Protein AF-A0A958QKK0-F1 (afdb_monomer_lite)

Sequence (197 aa):
MILILVFLNLVFAQNLSDLPGLIPLTSIRQAASDLSYNGKLLSPDEARSHVESGKIKDLSMLDPDPTSILWKTKVEWSESDKTLSSPEKNIPLDLNRPFEFLENSTEAVGRFGFAISQKDSHGTLRVYRVRLDTRNHNVLLRRNLLRKIGYNVPATVYAPKLEITFKGDYTRDSFIKDITHYTFLEPERWLTQKLPA

Secondary structure (DSSP, 8-state):
---------------GGGSTTS--TTSSPPPPTTEEETTEEPPHHHHHHHHHTTSSS-GGGPEEPTT-SSB-SS----HHHHSTTSSGGGS---TTSPEEEEEEE---TT-EEEEEEEE-TT--EEEEEEEE-TTHHHHHHHHHHHHHTTB-PPP----S---EE-SSHHHHHHHHHHHHHHH---GGG----PPP-

Foldseek 3Di:
DDDDDPPPPPPPPDPLQPPPPADRPPDPDFQDQFWDDPQHGDGSVRLSVCCVVVVDVGSVPTDGHCPDPFFHPDLPQDPQLVDLPHLQVPPQDDQVDAWEFDAWDDDDFQKTKGKTWDQDPVRDIDIDIDMDHPPVVVVSVVQSVCVVRTGPDDRDHDDPDHHYDYPDPVVVVVVLVVCCRRNVDDSVVDDDDDDDD

Radius of gyration: 26.04 Å; chains: 1; bounding box: 46×43×102 Å

Structure (mmCIF, N/CA/C/O backbone):
data_AF-A0A958QKK0-F1
#
_entry.id   AF-A0A958QKK0-F1
#
loop_
_atom_site.group_PDB
_atom_site.id
_atom_site.type_symbol
_atom_site.label_atom_id
_atom_site.label_alt_id
_atom_site.label_comp_id
_atom_site.label_asym_id
_atom_site.label_entity_id
_atom_site.label_seq_id
_atom_site.pdbx_PDB_ins_code
_atom_site.Cartn_x
_atom_site.Cartn_y
_atom_site.Cartn_z
_atom_site.occupancy
_atom_site.B_iso_or_equiv
_atom_site.auth_seq_id
_atom_site.auth_comp_id
_atom_site.auth_asym_id
_atom_site.auth_atom_id
_atom_site.pdbx_PDB_model_num
ATOM 1 N N . MET A 1 1 ? 9.526 -28.687 -72.843 1.00 38.06 1 MET A N 1
ATOM 2 C CA . MET A 1 1 ? 8.624 -27.614 -72.375 1.00 38.06 1 MET A CA 1
ATOM 3 C C . MET A 1 1 ? 8.555 -27.731 -70.857 1.00 38.06 1 MET A C 1
ATOM 5 O O . MET A 1 1 ? 7.833 -28.581 -70.361 1.00 38.06 1 MET A O 1
ATOM 9 N N . ILE A 1 2 ? 9.442 -27.032 -70.139 1.00 44.00 2 ILE A N 1
ATOM 10 C CA . ILE A 1 2 ? 9.616 -27.181 -68.684 1.00 44.00 2 ILE A CA 1
ATOM 11 C C . ILE A 1 2 ? 8.906 -26.022 -67.985 1.00 44.00 2 ILE A C 1
ATOM 13 O O . ILE A 1 2 ? 9.181 -24.855 -68.247 1.00 44.00 2 ILE A O 1
ATOM 17 N N . LEU A 1 3 ? 7.962 -26.408 -67.135 1.00 46.62 3 LEU A N 1
ATOM 18 C CA . LEU A 1 3 ? 7.145 -25.600 -66.245 1.00 46.62 3 LEU A CA 1
ATOM 19 C C . LEU A 1 3 ? 8.016 -25.129 -65.065 1.00 46.62 3 LEU A C 1
ATOM 21 O O . LEU A 1 3 ? 8.507 -25.966 -64.312 1.00 46.62 3 LEU A O 1
ATOM 25 N N . ILE A 1 4 ? 8.212 -23.820 -64.887 1.00 51.91 4 ILE A N 1
ATOM 26 C CA . ILE A 1 4 ? 8.822 -23.260 -63.669 1.00 51.91 4 ILE A CA 1
ATOM 27 C C . ILE A 1 4 ? 7.728 -22.509 -62.913 1.00 51.91 4 ILE A C 1
ATOM 29 O O . ILE A 1 4 ? 7.356 -21.389 -63.255 1.00 51.91 4 ILE A O 1
ATOM 33 N N . LEU A 1 5 ? 7.186 -23.182 -61.897 1.00 48.53 5 LEU A N 1
ATOM 34 C CA . LEU A 1 5 ? 6.312 -22.602 -60.884 1.00 48.53 5 LEU A CA 1
ATOM 35 C C . LEU A 1 5 ? 7.179 -21.748 -59.948 1.00 48.53 5 LEU A C 1
ATOM 37 O O . LEU A 1 5 ? 7.949 -22.277 -59.146 1.00 48.53 5 LEU A O 1
ATOM 41 N N . VAL A 1 6 ? 7.065 -20.426 -60.046 1.00 50.03 6 VAL A N 1
ATOM 42 C CA . VAL A 1 6 ? 7.640 -19.503 -59.061 1.00 50.03 6 VAL A CA 1
ATOM 43 C C . VAL A 1 6 ? 6.712 -19.495 -57.847 1.00 50.03 6 VAL A C 1
ATOM 45 O O . VAL A 1 6 ? 5.705 -18.791 -57.823 1.00 50.03 6 VAL A O 1
ATOM 48 N N . PHE A 1 7 ? 7.026 -20.318 -56.845 1.00 49.09 7 PHE A N 1
ATOM 49 C CA . PHE A 1 7 ? 6.415 -20.222 -55.520 1.00 49.09 7 PHE A CA 1
ATOM 50 C C . PHE A 1 7 ? 6.948 -18.951 -54.846 1.00 49.09 7 PHE A C 1
ATOM 52 O O . PHE A 1 7 ? 8.051 -18.916 -54.298 1.00 49.09 7 PHE A O 1
ATOM 59 N N . LEU A 1 8 ? 6.170 -17.876 -54.952 1.00 50.31 8 LEU A N 1
ATOM 60 C CA . LEU A 1 8 ? 6.392 -16.634 -54.231 1.00 50.31 8 LEU A CA 1
ATOM 61 C C . LEU A 1 8 ? 6.223 -16.936 -52.734 1.00 50.31 8 LEU A C 1
ATOM 63 O O . LEU A 1 8 ? 5.109 -17.138 -52.251 1.00 50.31 8 LEU A O 1
ATOM 67 N N . ASN A 1 9 ? 7.337 -17.013 -52.007 1.00 42.91 9 ASN A N 1
ATOM 68 C CA . ASN A 1 9 ? 7.341 -17.086 -50.551 1.00 42.91 9 ASN A CA 1
ATOM 69 C C . ASN A 1 9 ? 6.813 -15.755 -49.996 1.00 42.91 9 ASN A C 1
ATOM 71 O O . ASN A 1 9 ? 7.585 -14.849 -49.689 1.00 42.91 9 ASN A O 1
ATOM 75 N N . LEU A 1 10 ? 5.491 -15.636 -49.858 1.00 47.12 10 LEU A N 1
ATOM 76 C CA . LEU A 1 10 ? 4.884 -14.716 -48.901 1.00 47.12 10 LEU A CA 1
ATOM 77 C C . LEU A 1 10 ? 5.215 -15.246 -47.503 1.00 47.12 10 LEU A C 1
ATOM 79 O O . LEU A 1 10 ? 4.435 -15.953 -46.867 1.00 47.12 10 LEU A O 1
ATOM 83 N N . VAL A 1 11 ? 6.420 -14.925 -47.037 1.00 52.66 11 VAL A N 1
ATOM 84 C CA . VAL A 1 11 ? 6.726 -14.954 -45.613 1.00 52.66 11 VAL A CA 1
ATOM 85 C C . VAL A 1 11 ? 5.825 -13.893 -45.001 1.00 52.66 11 VAL A C 1
ATOM 87 O O . VAL A 1 11 ? 6.051 -12.697 -45.176 1.00 52.66 11 VAL A O 1
ATOM 90 N N . PHE A 1 12 ? 4.754 -14.338 -44.347 1.00 48.06 12 PHE A N 1
ATOM 91 C CA . PHE A 1 12 ? 3.978 -13.503 -43.447 1.00 48.06 12 PHE A CA 1
ATOM 92 C C . PHE A 1 12 ? 4.966 -12.833 -42.490 1.00 48.06 12 PHE A C 1
ATOM 94 O O . PHE A 1 12 ? 5.558 -13.499 -41.640 1.00 48.06 12 PHE A O 1
ATOM 101 N N . ALA A 1 13 ? 5.173 -11.528 -42.660 1.00 47.22 13 ALA A N 1
ATOM 102 C CA . ALA A 1 13 ? 5.860 -10.696 -41.691 1.00 47.22 13 ALA A CA 1
ATOM 103 C C . ALA A 1 13 ? 4.989 -10.668 -40.432 1.00 47.22 13 ALA A C 1
ATOM 105 O O . ALA A 1 13 ? 4.131 -9.806 -40.266 1.00 47.22 13 ALA A O 1
ATOM 106 N N . GLN A 1 14 ? 5.135 -11.677 -39.576 1.00 51.09 14 GLN A N 1
ATOM 107 C CA . GLN A 1 14 ? 4.588 -11.597 -38.236 1.00 51.09 14 GLN A CA 1
ATOM 108 C C . GLN A 1 14 ? 5.324 -10.455 -37.543 1.00 51.09 14 GLN A C 1
ATOM 110 O O . GLN A 1 14 ? 6.557 -10.442 -37.515 1.00 51.09 14 GLN A O 1
ATOM 115 N N . ASN A 1 15 ? 4.571 -9.467 -37.056 1.00 54.16 15 ASN A N 1
ATOM 116 C CA . ASN A 1 15 ? 5.126 -8.382 -36.262 1.00 54.16 15 ASN A CA 1
ATOM 117 C C . ASN A 1 15 ? 5.908 -9.012 -35.109 1.00 54.16 15 ASN A C 1
ATOM 119 O O . ASN A 1 15 ? 5.330 -9.653 -34.233 1.00 54.16 15 ASN A O 1
ATOM 123 N N . LEU A 1 16 ? 7.234 -8.853 -35.143 1.00 56.41 16 LEU A N 1
ATOM 124 C CA . LEU A 1 16 ? 8.150 -9.436 -34.164 1.00 56.41 16 LEU A CA 1
ATOM 125 C C . LEU A 1 16 ? 7.739 -9.090 -32.728 1.00 56.41 16 LEU A C 1
ATOM 127 O O . LEU A 1 16 ? 8.007 -9.891 -31.844 1.00 56.41 16 LEU A O 1
ATOM 131 N N . SER A 1 17 ? 7.046 -7.964 -32.521 1.00 57.47 17 SER A N 1
ATOM 132 C CA . SER A 1 17 ? 6.566 -7.451 -31.233 1.00 57.47 17 SER A CA 1
ATOM 133 C C . SER A 1 17 ? 5.601 -8.360 -30.463 1.00 57.47 17 SER A C 1
ATOM 135 O O . SER A 1 17 ? 5.410 -8.122 -29.276 1.00 57.47 17 SER A O 1
ATOM 137 N N . ASP A 1 18 ? 5.000 -9.370 -31.105 1.00 61.16 18 ASP A N 1
ATOM 138 C CA . ASP A 1 18 ? 4.016 -10.270 -30.474 1.00 61.16 18 ASP A CA 1
ATOM 139 C C . ASP A 1 18 ? 4.563 -11.692 -30.232 1.00 61.16 18 ASP A C 1
ATOM 141 O O . ASP A 1 18 ? 3.817 -12.616 -29.895 1.00 61.16 18 ASP A O 1
ATOM 145 N N . LEU A 1 19 ? 5.877 -11.894 -30.384 1.00 68.25 19 LEU A N 1
ATOM 146 C CA . LEU A 1 19 ? 6.505 -13.161 -30.023 1.00 68.25 19 LEU A CA 1
ATOM 147 C C . LEU A 1 19 ? 6.461 -13.386 -28.500 1.00 68.25 19 LEU A C 1
ATOM 149 O O . LEU A 1 19 ? 6.709 -12.458 -27.723 1.00 68.25 19 LEU A O 1
ATOM 153 N N . PRO A 1 20 ? 6.211 -14.628 -28.043 1.00 67.81 20 PRO A N 1
ATOM 154 C CA . PRO A 1 20 ? 6.242 -14.947 -26.623 1.00 67.81 20 PRO A CA 1
ATOM 155 C C . PRO A 1 20 ? 7.620 -14.616 -26.033 1.00 67.81 20 PRO A C 1
ATOM 157 O O . PRO A 1 20 ? 8.644 -15.109 -26.504 1.00 67.81 20 PRO A O 1
ATOM 160 N N . GLY A 1 21 ? 7.629 -13.777 -24.995 1.00 70.94 21 GLY A N 1
ATOM 161 C CA . GLY A 1 21 ? 8.846 -13.304 -24.328 1.00 70.94 21 GLY A CA 1
ATOM 162 C C . GLY A 1 21 ? 9.279 -11.879 -24.689 1.00 70.94 21 GLY A C 1
ATOM 163 O O . GLY A 1 21 ? 10.207 -11.385 -24.058 1.00 70.94 21 GLY A O 1
ATOM 164 N N . LEU A 1 22 ? 8.615 -11.214 -25.641 1.00 79.31 22 LEU A N 1
ATOM 165 C CA . LEU A 1 22 ? 8.787 -9.781 -25.903 1.00 79.31 22 LEU A CA 1
ATOM 166 C C . LEU A 1 22 ? 7.748 -8.937 -25.160 1.00 79.31 22 LEU A C 1
ATOM 168 O O . LEU A 1 22 ? 6.690 -9.437 -24.761 1.00 79.31 22 LEU A O 1
ATOM 172 N N . ILE A 1 23 ? 8.052 -7.654 -24.964 1.00 79.94 23 ILE A N 1
ATOM 173 C CA . ILE A 1 23 ? 7.126 -6.710 -24.339 1.00 79.94 23 ILE A CA 1
ATOM 174 C C . ILE A 1 23 ? 6.165 -6.182 -25.417 1.00 79.94 23 ILE A C 1
ATOM 176 O O . ILE A 1 23 ? 6.593 -5.465 -26.325 1.00 79.94 23 ILE A O 1
ATOM 180 N N . PRO A 1 24 ? 4.855 -6.487 -25.326 1.00 77.94 24 PRO A N 1
ATOM 181 C CA . PRO A 1 24 ? 3.904 -6.138 -26.371 1.00 77.94 24 PRO A CA 1
ATOM 182 C C . PRO A 1 24 ? 3.702 -4.625 -26.440 1.00 77.94 24 PRO A C 1
ATOM 184 O O . PRO A 1 24 ? 3.185 -3.995 -25.512 1.00 77.94 24 PRO A O 1
ATOM 187 N N . LEU A 1 25 ? 4.048 -4.045 -27.586 1.00 75.31 25 LEU A N 1
ATOM 188 C CA . LEU A 1 25 ? 3.860 -2.619 -27.847 1.00 75.31 25 LEU A CA 1
ATOM 189 C C . LEU A 1 25 ? 2.398 -2.291 -28.166 1.00 75.31 25 LEU A C 1
ATOM 191 O O . LEU A 1 25 ? 1.941 -1.180 -27.945 1.00 75.31 25 LEU A O 1
ATOM 195 N N . THR A 1 26 ? 1.618 -3.239 -28.674 1.00 70.25 26 THR A N 1
ATOM 196 C CA . THR A 1 26 ? 0.224 -3.021 -29.106 1.00 70.25 26 THR A CA 1
ATOM 197 C C . THR A 1 26 ? -0.769 -2.860 -27.949 1.00 70.25 26 THR A C 1
ATOM 199 O O . THR A 1 26 ? -1.947 -2.589 -28.174 1.00 70.25 26 THR A O 1
ATOM 202 N N . SER A 1 27 ? -0.319 -3.009 -26.700 1.00 63.75 27 SER A N 1
ATOM 203 C CA . SER A 1 27 ? -1.197 -2.931 -25.536 1.00 63.75 27 SER A CA 1
ATOM 204 C C . SER A 1 27 ? -1.573 -1.486 -25.174 1.00 63.75 27 SER A C 1
ATOM 206 O O . SER A 1 27 ? -0.830 -0.545 -25.433 1.00 63.75 27 SER A O 1
ATOM 208 N N . ILE A 1 28 ? -2.708 -1.314 -24.481 1.00 64.19 28 ILE A N 1
ATOM 209 C CA . ILE A 1 28 ? -3.127 -0.049 -23.829 1.00 64.19 28 ILE A CA 1
ATOM 210 C C . ILE A 1 28 ? -2.044 0.479 -22.857 1.00 64.19 28 ILE A C 1
ATOM 212 O O . ILE A 1 28 ? -2.100 1.618 -22.399 1.00 64.19 28 ILE A O 1
ATOM 216 N N . ARG A 1 29 ? -1.057 -0.349 -22.497 1.00 70.94 29 ARG A N 1
ATOM 217 C CA . ARG A 1 29 ? -0.033 -0.013 -21.515 1.00 70.94 29 ARG A CA 1
ATOM 218 C C . ARG A 1 29 ? 1.128 0.706 -22.190 1.00 70.94 29 ARG A C 1
ATOM 220 O O . ARG A 1 29 ? 1.705 0.218 -23.156 1.00 70.94 29 ARG A O 1
ATOM 227 N N . GLN A 1 30 ? 1.479 1.857 -21.632 1.00 85.81 30 GLN A N 1
ATOM 228 C CA . GLN A 1 30 ? 2.668 2.604 -22.017 1.00 85.81 30 GLN A CA 1
ATOM 229 C C . GLN A 1 30 ? 3.940 1.884 -21.551 1.00 85.81 30 GLN A C 1
ATOM 231 O O . GLN A 1 30 ? 3.909 1.098 -20.597 1.00 85.81 30 GLN A O 1
ATOM 236 N N . ALA A 1 31 ? 5.059 2.173 -22.220 1.00 89.62 31 ALA A N 1
ATOM 237 C CA . ALA A 1 31 ? 6.375 1.783 -21.730 1.00 89.62 31 ALA A CA 1
ATOM 238 C C . ALA A 1 31 ? 6.634 2.395 -20.341 1.00 89.62 31 ALA A C 1
ATOM 240 O O . ALA A 1 31 ? 6.007 3.385 -19.952 1.00 89.62 31 ALA A O 1
ATOM 241 N N . ALA A 1 32 ? 7.553 1.798 -19.583 1.00 90.00 32 ALA A N 1
ATOM 242 C CA . ALA A 1 32 ? 7.920 2.331 -18.278 1.00 90.00 32 ALA A CA 1
ATOM 243 C C . ALA A 1 32 ? 8.518 3.745 -18.416 1.00 90.00 32 ALA A C 1
ATOM 245 O O . ALA A 1 32 ? 9.221 4.049 -19.379 1.00 90.00 32 ALA A O 1
ATOM 246 N N . SER A 1 33 ? 8.201 4.618 -17.459 1.00 91.75 33 SER A N 1
ATOM 247 C CA . SER A 1 33 ? 8.582 6.038 -17.480 1.00 91.75 33 SER A CA 1
ATOM 248 C C . SER A 1 33 ? 10.008 6.303 -17.008 1.00 91.75 33 SER A C 1
ATOM 250 O O . SER A 1 33 ? 10.436 7.451 -16.977 1.00 91.75 33 SER A O 1
ATOM 252 N N . ASP A 1 34 ? 10.704 5.267 -16.559 1.00 92.31 34 ASP A N 1
ATOM 253 C CA . ASP A 1 34 ? 12.040 5.338 -15.995 1.00 92.31 34 ASP A CA 1
ATOM 254 C C . ASP A 1 34 ? 13.069 4.589 -16.840 1.00 92.31 34 ASP A C 1
ATOM 256 O O . ASP A 1 34 ? 14.134 4.291 -16.333 1.00 92.31 34 ASP A O 1
ATOM 260 N N . LEU A 1 35 ? 12.794 4.278 -18.110 1.00 93.75 35 LEU A N 1
ATOM 261 C CA . LEU A 1 35 ? 13.756 3.592 -18.981 1.00 93.75 35 LEU A CA 1
ATOM 262 C C . LEU A 1 35 ? 14.830 4.553 -19.492 1.00 93.75 35 LEU A C 1
ATOM 264 O O . LEU A 1 35 ? 14.535 5.685 -19.869 1.00 93.75 35 LEU A O 1
ATOM 268 N N . SER A 1 36 ? 16.073 4.084 -19.573 1.00 94.19 36 SER A N 1
ATOM 269 C CA . SER A 1 36 ? 17.19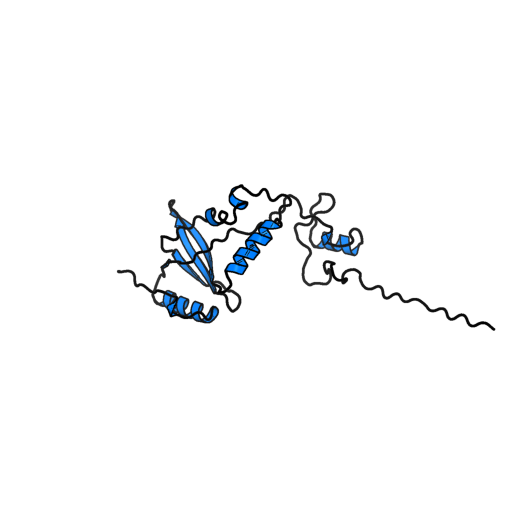8 4.858 -20.095 1.00 94.19 36 SER A CA 1
ATOM 270 C C . SER A 1 36 ? 17.854 4.173 -21.292 1.00 94.19 36 SER A C 1
ATOM 272 O O . SER A 1 36 ? 17.894 2.948 -21.395 1.00 94.19 36 SER A O 1
ATOM 274 N N . TYR A 1 37 ? 18.383 4.972 -22.217 1.00 94.69 37 TYR A N 1
ATOM 275 C CA . TYR A 1 37 ? 19.158 4.495 -23.360 1.00 94.69 37 TYR A CA 1
ATOM 276 C C . TYR A 1 37 ? 20.387 5.382 -23.551 1.00 94.69 37 TYR A C 1
ATOM 278 O O . TYR A 1 37 ? 20.268 6.603 -23.652 1.00 94.69 37 TYR A O 1
ATOM 286 N N . ASN A 1 38 ? 21.580 4.777 -23.573 1.00 91.88 38 ASN A N 1
ATOM 287 C CA . ASN A 1 38 ? 22.867 5.484 -23.653 1.00 91.88 38 ASN A CA 1
ATOM 288 C C . ASN A 1 38 ? 23.025 6.604 -22.602 1.00 91.88 38 ASN A C 1
ATOM 290 O O . ASN A 1 38 ? 23.547 7.676 -22.898 1.00 91.88 38 ASN A O 1
ATOM 294 N N . GLY A 1 39 ? 22.542 6.368 -21.377 1.00 89.75 39 GLY A N 1
ATOM 295 C CA . GLY A 1 39 ? 22.631 7.326 -20.268 1.00 89.75 39 GLY A CA 1
ATOM 296 C C . GLY A 1 39 ? 21.637 8.490 -20.330 1.00 89.75 39 GLY A C 1
ATOM 297 O O . GLY A 1 39 ? 21.737 9.404 -19.516 1.00 89.75 39 GLY A O 1
ATOM 298 N N . LYS A 1 40 ? 20.684 8.477 -21.272 1.00 93.25 40 LYS A N 1
ATOM 299 C CA . LYS A 1 40 ? 19.585 9.446 -21.342 1.00 93.25 40 LYS A CA 1
ATOM 300 C C . LYS A 1 40 ? 18.271 8.774 -20.936 1.00 93.25 40 LYS A C 1
ATOM 302 O O . LYS A 1 40 ? 17.908 7.750 -21.514 1.00 93.25 40 LYS A O 1
ATOM 307 N N . LEU A 1 41 ? 17.546 9.387 -20.002 1.00 94.50 41 LEU A N 1
ATOM 308 C CA . LEU A 1 41 ? 16.168 9.021 -19.673 1.00 94.50 41 LEU A CA 1
ATOM 309 C C . LEU A 1 41 ? 15.264 9.199 -20.902 1.00 94.50 41 LEU A C 1
ATOM 311 O O . LEU A 1 41 ? 15.283 10.248 -21.552 1.00 94.50 41 LEU A O 1
ATOM 315 N N . LEU A 1 42 ? 14.475 8.174 -21.205 1.00 94.81 42 LEU A N 1
ATOM 316 C CA . LEU A 1 42 ? 13.492 8.180 -22.277 1.00 94.81 42 LEU A CA 1
ATOM 317 C C . LEU A 1 42 ? 12.094 8.381 -21.700 1.00 94.81 42 LEU A C 1
ATOM 319 O O . LEU A 1 42 ? 11.706 7.753 -20.716 1.00 94.81 42 LEU A O 1
ATOM 323 N N . SER A 1 43 ? 11.298 9.208 -22.369 1.00 94.06 43 S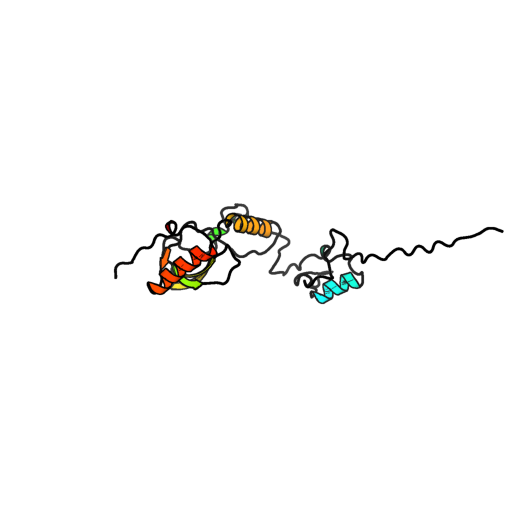ER A N 1
ATOM 324 C CA . SER A 1 43 ? 9.849 9.173 -22.191 1.00 94.06 43 SER A CA 1
ATOM 325 C C . SER A 1 43 ? 9.266 7.843 -22.707 1.00 94.06 43 SER A C 1
ATOM 327 O O . SER A 1 43 ? 9.869 7.195 -23.572 1.00 94.06 43 SER A O 1
ATOM 329 N N . PRO A 1 44 ? 8.067 7.437 -22.246 1.00 93.31 44 PRO A N 1
ATOM 330 C CA . PRO A 1 44 ? 7.417 6.221 -22.733 1.00 93.31 44 PRO A CA 1
ATOM 331 C C . PRO A 1 44 ? 7.262 6.161 -24.262 1.00 93.31 44 PRO A C 1
ATOM 333 O O . PRO A 1 44 ? 7.463 5.105 -24.866 1.00 93.31 44 PRO A O 1
ATOM 336 N N . ASP A 1 45 ? 6.959 7.298 -24.895 1.00 92.50 45 ASP A N 1
ATOM 337 C CA . ASP A 1 45 ? 6.779 7.393 -26.347 1.00 92.50 45 ASP A CA 1
ATOM 338 C C . ASP A 1 45 ? 8.115 7.314 -27.102 1.00 92.50 45 ASP A C 1
ATOM 340 O O . ASP A 1 45 ? 8.198 6.679 -28.156 1.00 92.50 45 ASP A O 1
ATOM 344 N N . GLU A 1 46 ? 9.192 7.892 -26.556 1.00 94.44 46 GLU A N 1
ATOM 345 C CA . GLU A 1 46 ? 10.539 7.751 -27.125 1.00 94.44 46 GLU A CA 1
ATOM 346 C C . GLU A 1 46 ? 11.027 6.300 -27.047 1.00 94.44 46 GLU A C 1
ATOM 348 O O . GLU A 1 46 ? 11.548 5.782 -28.040 1.00 94.44 46 GLU A O 1
ATOM 353 N N . ALA A 1 47 ? 10.831 5.634 -25.902 1.00 94.00 47 ALA A N 1
ATOM 354 C CA . ALA A 1 47 ? 11.196 4.232 -25.708 1.00 94.00 47 ALA A CA 1
ATOM 355 C C . ALA A 1 47 ? 10.455 3.326 -26.699 1.00 94.00 47 ALA A C 1
ATOM 357 O O . ALA A 1 47 ? 11.072 2.498 -27.370 1.00 94.00 47 ALA A O 1
ATOM 358 N N . ARG A 1 48 ? 9.148 3.548 -26.870 1.00 91.25 48 ARG A N 1
ATOM 359 C CA . ARG A 1 48 ? 8.340 2.867 -27.887 1.00 91.25 48 ARG A CA 1
ATOM 360 C C . ARG A 1 48 ? 8.876 3.118 -29.297 1.00 91.25 48 ARG A C 1
ATOM 362 O O . ARG A 1 48 ? 9.115 2.168 -30.041 1.00 91.25 48 ARG A O 1
ATOM 369 N N . SER A 1 49 ? 9.142 4.380 -29.631 1.00 92.00 49 SER A N 1
ATOM 370 C CA . SER A 1 49 ? 9.676 4.775 -30.937 1.00 92.00 49 SER A CA 1
ATOM 371 C C . SER A 1 49 ? 11.034 4.125 -31.224 1.00 92.00 49 SER A C 1
ATOM 373 O O . SER A 1 49 ? 11.358 3.848 -32.377 1.00 92.00 49 SER A O 1
ATOM 375 N N . HIS A 1 50 ? 11.856 3.859 -30.201 1.00 93.62 50 HIS A N 1
ATOM 376 C CA . HIS A 1 50 ? 13.138 3.165 -30.368 1.00 93.62 50 HIS A CA 1
ATOM 377 C C . HIS A 1 50 ? 12.956 1.698 -30.769 1.00 93.62 50 HIS A C 1
ATOM 379 O O . HIS A 1 50 ? 13.743 1.203 -31.575 1.00 93.62 50 HIS A O 1
ATOM 385 N N . VAL A 1 51 ? 11.917 1.023 -30.270 1.00 91.31 51 VAL A N 1
ATOM 386 C CA . VAL A 1 51 ? 11.594 -0.342 -30.711 1.00 91.31 51 VAL A CA 1
ATOM 387 C C . VAL A 1 51 ? 10.993 -0.328 -32.116 1.00 91.31 51 VAL A C 1
ATOM 389 O O . VAL A 1 51 ? 11.439 -1.071 -32.985 1.00 91.31 51 VAL A O 1
ATOM 392 N N . GLU A 1 52 ? 10.031 0.562 -32.376 1.00 89.75 52 GLU A N 1
ATOM 393 C CA . GLU A 1 52 ? 9.343 0.656 -33.675 1.00 89.75 52 GLU A CA 1
ATOM 394 C C . GLU A 1 52 ? 10.292 1.052 -34.818 1.00 89.75 52 GLU A C 1
ATOM 396 O O . GLU A 1 52 ? 10.168 0.550 -35.932 1.00 89.75 52 GLU A O 1
ATOM 401 N N . SER A 1 53 ? 11.284 1.903 -34.539 1.00 91.38 53 SER A N 1
ATOM 402 C CA . SER A 1 53 ? 12.337 2.265 -35.503 1.00 91.38 53 SER A CA 1
ATOM 403 C C . SER A 1 53 ? 13.455 1.224 -35.628 1.00 91.38 53 SER A C 1
ATOM 405 O O . SER A 1 53 ? 14.369 1.411 -36.430 1.00 91.38 53 SER A O 1
ATOM 407 N N . GLY A 1 54 ? 13.419 0.146 -34.838 1.00 90.12 54 GLY A N 1
ATOM 408 C CA . GLY A 1 54 ? 14.432 -0.909 -34.839 1.00 90.12 54 GLY A CA 1
ATOM 409 C C . GLY A 1 54 ? 15.768 -0.523 -34.195 1.00 90.12 54 GLY A C 1
ATOM 410 O O . GLY A 1 54 ? 16.730 -1.281 -34.306 1.00 90.12 54 GLY A O 1
ATOM 411 N N . LYS A 1 55 ? 15.854 0.629 -33.509 1.00 91.94 55 LYS A N 1
ATOM 412 C CA . LYS A 1 55 ? 17.057 1.033 -32.750 1.00 91.94 55 LYS A CA 1
ATOM 413 C C . LYS A 1 55 ? 17.362 0.070 -31.606 1.00 91.94 55 LYS A C 1
ATOM 415 O O . LYS A 1 55 ? 18.525 -0.155 -31.284 1.00 91.94 55 LYS A O 1
ATOM 420 N N . ILE A 1 56 ? 16.318 -0.479 -30.996 1.00 91.56 56 ILE A N 1
ATOM 421 C CA . ILE A 1 56 ? 16.393 -1.565 -30.020 1.00 91.56 56 ILE A CA 1
ATOM 422 C C . ILE A 1 56 ? 15.398 -2.649 -30.423 1.00 91.56 56 ILE A C 1
ATOM 424 O O . ILE A 1 56 ? 14.388 -2.365 -31.062 1.00 91.56 56 ILE A O 1
ATOM 428 N N . LYS A 1 57 ? 15.680 -3.901 -30.061 1.00 89.62 57 LYS A N 1
ATOM 429 C CA . LYS A 1 57 ? 14.815 -5.028 -30.436 1.00 89.62 57 LYS A CA 1
ATOM 430 C C . LYS A 1 57 ? 13.578 -5.141 -29.543 1.00 89.62 57 LYS A C 1
ATOM 432 O O . LYS A 1 57 ? 12.531 -5.552 -30.026 1.00 89.62 57 LYS A O 1
ATOM 437 N N . ASP A 1 58 ? 13.717 -4.819 -28.259 1.00 90.88 58 ASP A N 1
ATOM 438 C CA . ASP A 1 58 ? 12.652 -4.929 -27.262 1.00 90.88 58 ASP A CA 1
ATOM 439 C C . ASP A 1 58 ? 12.876 -3.942 -26.107 1.00 90.88 58 ASP A C 1
ATOM 441 O O . ASP A 1 58 ? 14.019 -3.580 -25.814 1.00 90.88 58 ASP A O 1
ATOM 445 N N . LEU A 1 59 ? 11.798 -3.538 -25.427 1.00 90.69 59 LEU A N 1
ATOM 446 C CA . LEU A 1 59 ? 11.877 -2.686 -24.234 1.00 90.69 59 LEU A CA 1
ATOM 447 C C . LEU A 1 59 ? 12.629 -3.366 -23.079 1.00 90.69 59 LEU A C 1
ATOM 449 O O . LEU A 1 59 ? 13.228 -2.672 -22.264 1.00 90.69 59 LEU A O 1
ATOM 453 N N . SER A 1 60 ? 12.656 -4.701 -23.020 1.00 90.00 60 SER A N 1
ATOM 454 C CA . SER A 1 60 ? 13.379 -5.471 -22.003 1.00 90.00 60 SER A CA 1
ATOM 455 C C . SER A 1 60 ? 14.900 -5.330 -22.099 1.00 90.00 60 SER A C 1
ATOM 457 O O . SER A 1 60 ? 15.609 -5.853 -21.245 1.00 90.00 60 SER A O 1
ATOM 459 N N . MET A 1 61 ? 15.412 -4.710 -23.166 1.00 90.69 61 MET A N 1
ATOM 460 C CA . MET A 1 61 ? 16.838 -4.425 -23.347 1.00 90.69 61 MET A CA 1
ATOM 461 C C . MET A 1 61 ? 17.258 -3.082 -22.745 1.00 90.69 61 MET A C 1
ATOM 463 O O . MET A 1 61 ? 18.440 -2.749 -22.790 1.00 90.69 61 MET A O 1
ATOM 467 N N . LEU A 1 62 ? 16.305 -2.292 -22.247 1.00 91.69 62 LEU A N 1
ATOM 468 C CA . LEU A 1 62 ? 16.575 -1.019 -21.598 1.00 91.69 62 LEU A CA 1
ATOM 469 C C . LEU A 1 62 ? 16.659 -1.212 -20.088 1.00 91.69 62 LEU A C 1
ATOM 471 O O . LEU A 1 62 ? 15.785 -1.834 -19.482 1.00 91.69 62 LEU A O 1
ATOM 475 N N . ASP A 1 63 ? 17.685 -0.619 -19.489 1.00 91.00 63 ASP A N 1
ATOM 476 C CA . ASP A 1 63 ? 17.803 -0.533 -18.041 1.00 91.00 63 ASP A CA 1
ATOM 477 C C . ASP A 1 63 ? 17.059 0.704 -17.524 1.00 91.00 63 ASP A C 1
ATOM 479 O O . ASP A 1 63 ? 17.054 1.757 -18.185 1.00 91.00 63 ASP A O 1
ATOM 483 N N . PRO A 1 64 ? 16.461 0.629 -16.324 1.00 90.75 64 PRO A N 1
ATOM 484 C CA . PRO A 1 64 ? 15.932 1.812 -15.678 1.00 90.75 64 PRO A CA 1
ATOM 485 C C . PRO A 1 64 ? 17.038 2.834 -15.392 1.00 90.75 64 PRO A C 1
ATOM 487 O O . PRO A 1 64 ? 18.181 2.482 -15.092 1.00 90.75 64 PRO A O 1
ATOM 490 N N . ASP A 1 65 ? 16.681 4.108 -15.457 1.00 91.12 65 ASP A N 1
ATOM 491 C CA . ASP A 1 65 ? 17.551 5.227 -15.153 1.00 91.12 65 ASP A CA 1
ATOM 492 C C . ASP A 1 65 ? 18.078 5.123 -13.707 1.00 91.12 65 ASP A C 1
ATOM 494 O O . ASP A 1 65 ? 17.297 4.850 -12.787 1.00 91.12 65 ASP A O 1
ATOM 498 N N . PRO A 1 66 ? 19.380 5.369 -13.458 1.00 86.31 66 PRO A N 1
ATOM 499 C CA . PRO A 1 66 ? 19.958 5.282 -12.115 1.00 86.31 66 PRO A CA 1
ATOM 500 C C . PRO A 1 66 ? 19.316 6.215 -11.078 1.00 86.31 66 PRO A C 1
ATOM 502 O O . PRO A 1 66 ? 19.447 5.978 -9.877 1.00 86.31 66 PRO A O 1
ATOM 505 N N . THR A 1 67 ? 18.648 7.283 -11.522 1.00 87.06 67 THR A N 1
ATOM 506 C CA . THR A 1 67 ? 17.932 8.239 -10.667 1.00 87.06 67 THR A CA 1
ATOM 507 C C . THR A 1 67 ? 16.465 7.860 -10.439 1.00 87.06 67 THR A C 1
ATOM 509 O O . THR A 1 67 ? 15.746 8.588 -9.749 1.00 87.06 67 THR A O 1
ATOM 512 N N . SER A 1 68 ? 16.013 6.713 -10.965 1.00 86.69 68 SER A N 1
ATOM 513 C CA . SER A 1 68 ? 14.642 6.232 -10.797 1.00 86.69 68 SER A CA 1
ATOM 514 C C . SER A 1 68 ? 14.258 6.123 -9.320 1.00 86.69 68 SER A C 1
ATOM 516 O O . SER A 1 68 ? 14.946 5.532 -8.483 1.00 86.69 68 SER A O 1
ATOM 518 N N . ILE A 1 69 ? 13.089 6.676 -8.995 1.00 84.81 69 ILE A N 1
ATOM 519 C CA . ILE A 1 69 ? 12.464 6.493 -7.682 1.00 84.81 69 ILE A CA 1
ATOM 520 C C . ILE A 1 69 ? 11.739 5.147 -7.572 1.00 84.81 69 ILE A C 1
ATOM 522 O O . ILE A 1 69 ? 11.402 4.739 -6.459 1.00 84.81 69 ILE A O 1
ATOM 526 N N . LEU A 1 70 ? 11.465 4.485 -8.703 1.00 85.62 70 LEU A N 1
ATOM 527 C CA . LEU A 1 70 ? 10.676 3.254 -8.786 1.00 85.62 70 LEU A CA 1
ATOM 528 C C . LEU A 1 70 ? 11.552 2.011 -8.625 1.00 85.62 70 LEU A C 1
ATOM 530 O O . LEU A 1 70 ? 11.124 1.040 -7.994 1.00 85.62 70 LEU A O 1
ATOM 534 N N . TRP A 1 71 ? 12.771 2.046 -9.163 1.00 85.75 71 TRP A N 1
ATOM 535 C CA . TRP A 1 71 ? 13.680 0.907 -9.195 1.00 85.75 71 TRP A CA 1
ATOM 536 C C . TRP A 1 71 ? 15.134 1.323 -8.952 1.00 85.75 71 TRP A C 1
ATOM 538 O O . TRP A 1 71 ? 15.556 2.401 -9.353 1.00 85.75 71 TRP A O 1
ATOM 548 N N . LYS A 1 72 ? 15.910 0.460 -8.290 1.00 81.94 72 LYS A N 1
ATOM 549 C CA . LYS A 1 72 ? 17.332 0.676 -7.999 1.00 81.94 72 LYS A CA 1
ATOM 550 C C . LYS A 1 72 ? 18.158 -0.551 -8.386 1.00 81.94 72 LYS A C 1
ATOM 552 O O . LYS A 1 72 ? 17.931 -1.637 -7.856 1.00 81.94 72 LYS A O 1
ATOM 557 N N . THR A 1 73 ? 19.169 -0.352 -9.237 1.00 69.94 73 THR A N 1
ATOM 558 C CA . THR A 1 73 ? 20.074 -1.409 -9.739 1.00 69.94 73 THR A CA 1
ATOM 559 C C . THR A 1 73 ? 20.878 -2.077 -8.637 1.00 69.94 73 THR A C 1
ATOM 561 O O . THR A 1 73 ? 21.072 -3.291 -8.629 1.00 69.94 73 THR A O 1
ATOM 564 N N . LYS A 1 74 ? 21.370 -1.275 -7.692 1.00 63.78 74 LYS A N 1
ATOM 565 C CA . LYS A 1 74 ? 22.071 -1.762 -6.513 1.00 63.78 74 LYS A CA 1
ATOM 566 C C . LYS A 1 74 ? 21.105 -1.688 -5.358 1.00 63.78 74 LYS A C 1
ATOM 568 O O . LYS A 1 74 ? 20.821 -0.610 -4.836 1.00 63.78 74 LYS A O 1
ATOM 573 N N . VAL A 1 75 ? 20.606 -2.848 -4.956 1.00 60.69 75 VAL A N 1
ATOM 574 C CA . VAL A 1 75 ? 19.961 -2.946 -3.658 1.00 60.69 75 VAL A CA 1
ATOM 575 C C . VAL A 1 75 ? 21.075 -2.919 -2.622 1.00 60.69 75 VAL A C 1
ATOM 577 O O . VAL A 1 75 ? 21.648 -3.949 -2.269 1.00 60.69 75 VAL A O 1
ATOM 580 N N . GLU A 1 76 ? 21.436 -1.717 -2.178 1.00 57.53 76 GLU A N 1
ATOM 581 C CA . GLU A 1 76 ? 22.156 -1.534 -0.924 1.00 57.53 76 GLU A CA 1
ATOM 582 C C . GLU A 1 76 ? 21.194 -1.932 0.187 1.00 57.53 76 GLU A C 1
ATOM 584 O O . GLU A 1 76 ? 20.510 -1.113 0.797 1.00 57.53 76 GLU A O 1
ATOM 589 N N . TRP A 1 77 ? 21.063 -3.240 0.380 1.00 56.59 77 TRP A N 1
ATOM 590 C CA . TRP A 1 77 ? 20.394 -3.768 1.542 1.00 56.59 77 TRP A CA 1
ATOM 591 C C . TRP A 1 77 ? 21.165 -3.259 2.744 1.00 56.59 77 TRP A C 1
ATOM 593 O O . TRP A 1 77 ? 22.284 -3.710 3.006 1.00 56.59 77 TRP A O 1
ATOM 603 N N . SER A 1 78 ? 20.546 -2.347 3.484 1.00 53.97 78 SER A N 1
ATOM 604 C CA . SER A 1 78 ? 20.915 -2.132 4.873 1.00 53.97 78 SER A CA 1
ATOM 605 C C . SER A 1 78 ? 21.027 -3.503 5.560 1.00 53.97 78 SER A C 1
ATOM 607 O O . SER A 1 78 ? 20.290 -4.435 5.224 1.00 53.97 78 SER A O 1
ATOM 609 N N . GLU A 1 79 ? 21.913 -3.665 6.542 1.00 53.84 79 GLU A N 1
ATOM 610 C CA . GLU A 1 79 ? 21.952 -4.866 7.395 1.00 53.84 79 GLU A CA 1
ATOM 611 C C . GLU A 1 79 ? 20.549 -5.205 7.959 1.00 53.84 79 GLU A C 1
ATOM 613 O O . GLU A 1 79 ? 20.195 -6.374 8.132 1.00 53.84 79 GLU A O 1
ATOM 618 N N . SER A 1 80 ? 19.704 -4.180 8.150 1.00 50.84 80 SER A N 1
ATOM 619 C CA . SER A 1 80 ? 18.292 -4.300 8.532 1.00 50.84 80 SER A CA 1
ATOM 620 C C . SER A 1 80 ? 17.389 -4.888 7.436 1.00 50.84 80 SER A C 1
ATOM 622 O O . SER A 1 80 ? 16.335 -5.424 7.736 1.00 50.84 80 SER A O 1
ATOM 624 N N . ASP A 1 81 ? 17.757 -4.820 6.163 1.00 52.62 81 ASP A N 1
ATOM 625 C CA . ASP A 1 81 ? 16.968 -5.404 5.076 1.00 52.62 81 ASP A CA 1
ATOM 626 C C . ASP A 1 81 ? 17.432 -6.814 4.676 1.00 52.62 81 ASP A C 1
ATOM 628 O O . ASP A 1 81 ? 16.663 -7.577 4.087 1.00 52.62 81 ASP A O 1
ATOM 632 N N . LYS A 1 82 ? 18.672 -7.195 5.022 1.00 52.81 82 LYS A N 1
ATOM 633 C CA . LYS A 1 82 ? 19.181 -8.572 4.850 1.00 52.81 82 LYS A CA 1
ATOM 634 C C . LYS A 1 82 ? 18.453 -9.571 5.753 1.00 52.81 82 LYS A C 1
ATOM 636 O O . LYS A 1 82 ? 18.399 -10.763 5.454 1.00 52.81 82 LYS A O 1
ATOM 641 N N . THR A 1 83 ? 17.864 -9.086 6.841 1.00 52.41 83 THR A N 1
ATOM 642 C CA . THR A 1 83 ? 16.972 -9.859 7.699 1.00 52.41 83 THR A CA 1
ATOM 643 C C . THR A 1 83 ? 15.519 -9.596 7.295 1.00 52.41 83 THR A C 1
ATOM 645 O O . THR A 1 83 ? 15.061 -8.458 7.247 1.00 52.41 83 THR A O 1
ATOM 648 N N . LEU A 1 84 ? 14.756 -10.665 7.024 1.00 49.50 84 LEU A N 1
ATOM 649 C CA . LEU A 1 84 ? 13.310 -10.614 6.723 1.00 49.50 84 LEU A CA 1
ATOM 650 C C . LEU A 1 84 ? 12.479 -9.872 7.793 1.00 49.50 84 LEU A C 1
ATOM 652 O O . LEU A 1 84 ? 11.321 -9.546 7.549 1.00 49.50 84 LEU A O 1
ATOM 656 N N . SER A 1 85 ? 13.070 -9.622 8.961 1.00 48.94 85 SER A N 1
ATOM 657 C CA . SER A 1 85 ? 12.455 -9.098 10.175 1.00 48.94 85 SER A CA 1
ATOM 658 C C . SER A 1 85 ? 12.540 -7.579 10.367 1.00 48.94 85 SER A C 1
ATOM 660 O O . SER A 1 85 ? 11.974 -7.092 11.340 1.00 48.94 85 SER A O 1
ATOM 662 N N . SER A 1 86 ? 13.214 -6.806 9.508 1.00 46.69 86 SER A N 1
ATOM 663 C CA . SER A 1 86 ? 13.556 -5.416 9.867 1.00 46.69 86 SER A CA 1
ATOM 664 C C . SER A 1 86 ? 13.075 -4.244 8.984 1.00 46.69 86 SER A C 1
ATOM 666 O O . SER A 1 86 ? 13.413 -3.112 9.328 1.00 46.69 86 SER A O 1
ATOM 668 N N . PRO A 1 87 ? 12.201 -4.380 7.963 1.00 49.25 87 PRO A N 1
ATOM 669 C CA . PRO A 1 87 ? 11.528 -3.201 7.406 1.00 49.25 87 PRO A CA 1
ATOM 670 C C . PRO A 1 87 ? 10.286 -2.767 8.195 1.00 49.25 87 PRO A C 1
ATOM 672 O O . PRO A 1 87 ? 9.780 -1.666 7.990 1.00 49.25 87 PRO A O 1
ATOM 675 N N . GLU A 1 88 ? 9.800 -3.611 9.107 1.00 50.56 88 GLU A N 1
ATOM 676 C CA . GLU A 1 88 ? 8.672 -3.283 9.984 1.00 50.56 88 GLU A CA 1
ATOM 677 C C . GLU A 1 88 ? 9.029 -2.184 10.996 1.00 50.56 88 GLU A C 1
ATOM 679 O O . GLU A 1 88 ? 8.167 -1.409 11.397 1.00 50.56 88 GLU A O 1
ATOM 684 N N . LYS A 1 89 ? 10.322 -2.042 11.324 1.00 51.16 89 LYS A N 1
ATOM 685 C CA . LYS A 1 89 ? 10.849 -1.038 12.261 1.00 51.16 89 LYS A CA 1
ATOM 686 C C . LYS A 1 89 ? 10.795 0.412 11.762 1.00 51.16 89 LYS A C 1
ATOM 688 O O . LYS A 1 89 ? 11.038 1.314 12.555 1.00 51.16 89 LYS A O 1
ATOM 693 N N . ASN A 1 90 ? 10.481 0.650 10.487 1.00 60.41 90 ASN A N 1
ATOM 694 C CA . ASN A 1 90 ? 10.513 1.999 9.907 1.00 60.41 90 ASN A CA 1
ATOM 695 C C . ASN A 1 90 ? 9.147 2.691 9.851 1.00 60.41 90 ASN A C 1
ATOM 697 O O . ASN A 1 90 ? 9.092 3.881 9.545 1.00 60.41 90 ASN A O 1
ATOM 701 N N . ILE A 1 91 ? 8.048 1.983 10.130 1.00 74.00 91 ILE A N 1
ATOM 702 C CA . ILE A 1 91 ? 6.759 2.647 10.331 1.00 74.00 91 ILE A CA 1
ATOM 703 C C . ILE A 1 91 ? 6.644 2.930 11.830 1.00 74.00 91 ILE A C 1
ATOM 705 O O . ILE A 1 91 ? 6.604 1.972 12.600 1.00 74.00 91 ILE A O 1
ATOM 709 N N . PRO A 1 92 ? 6.602 4.202 12.267 1.00 77.94 92 PRO A N 1
ATOM 710 C CA . PRO A 1 92 ? 6.459 4.562 13.676 1.00 77.94 92 PRO A CA 1
ATOM 711 C C . PRO A 1 92 ? 5.030 4.265 14.157 1.00 77.94 92 PRO A C 1
ATOM 713 O O . PRO A 1 92 ? 4.213 5.165 14.323 1.00 77.94 92 PRO A O 1
ATOM 716 N N . LEU A 1 93 ? 4.722 2.981 14.320 1.00 80.31 93 LEU A N 1
ATOM 717 C CA . LEU A 1 93 ? 3.416 2.457 14.689 1.00 80.31 93 LEU A CA 1
ATOM 718 C C . LEU A 1 93 ? 3.442 2.026 16.156 1.00 80.31 93 LEU A C 1
ATOM 720 O O . LEU A 1 93 ? 4.203 1.129 16.517 1.00 80.31 93 LEU A O 1
ATOM 724 N N . ASP A 1 94 ? 2.592 2.623 16.988 1.00 86.88 94 ASP A N 1
ATOM 725 C CA . ASP A 1 94 ? 2.396 2.166 18.362 1.00 86.88 94 ASP A CA 1
ATOM 726 C C . ASP A 1 94 ? 1.126 1.313 18.440 1.00 86.88 94 ASP A C 1
ATOM 728 O O . ASP A 1 94 ? 0.013 1.830 18.525 1.00 86.88 94 ASP A O 1
ATOM 732 N N . LEU A 1 95 ? 1.299 -0.010 18.379 1.00 86.69 95 LEU A N 1
ATOM 733 C CA . LEU A 1 95 ? 0.198 -0.977 18.460 1.00 86.69 95 LEU A CA 1
ATOM 734 C C . LEU A 1 95 ? -0.417 -1.089 19.864 1.00 86.69 95 LEU A C 1
ATOM 736 O O . LEU A 1 95 ? -1.465 -1.713 20.001 1.00 86.69 95 LEU A O 1
ATOM 740 N N . ASN A 1 96 ? 0.209 -0.506 20.893 1.00 86.94 96 ASN A N 1
ATOM 741 C CA . ASN A 1 96 ? -0.301 -0.539 22.268 1.00 86.94 96 ASN A CA 1
ATOM 742 C C . ASN A 1 96 ? -1.246 0.628 22.574 1.00 86.94 96 ASN A C 1
ATOM 744 O O . ASN A 1 96 ? -1.709 0.773 23.706 1.00 86.94 96 ASN A O 1
ATOM 748 N N . ARG A 1 97 ? -1.497 1.500 21.593 1.00 88.94 97 ARG A N 1
ATOM 749 C CA . ARG A 1 97 ? -2.401 2.637 21.725 1.00 88.94 97 ARG A CA 1
ATOM 750 C C . ARG A 1 97 ? -3.499 2.556 20.671 1.00 88.94 97 ARG A C 1
ATOM 752 O O . ARG A 1 97 ? -3.215 2.187 19.531 1.00 88.94 97 ARG A O 1
ATOM 759 N N . PRO A 1 98 ? -4.730 2.962 21.014 1.00 91.25 98 PRO A N 1
ATOM 760 C CA . PRO A 1 98 ? -5.818 2.968 20.055 1.00 91.25 98 PRO A CA 1
ATOM 761 C C . PRO A 1 98 ? -5.558 3.969 18.927 1.00 91.25 98 PRO A C 1
ATOM 763 O O . PRO A 1 98 ? -4.985 5.045 19.137 1.00 91.25 98 PRO A O 1
ATOM 766 N N . PHE A 1 99 ? -6.026 3.619 17.735 1.00 94.94 99 PHE A N 1
ATOM 767 C CA . PHE A 1 99 ? -6.033 4.483 16.562 1.00 94.94 99 PHE A CA 1
ATOM 768 C C . PHE A 1 99 ? -7.411 5.105 16.362 1.00 94.94 99 PHE A C 1
ATOM 770 O O . PHE A 1 99 ? -8.422 4.448 16.576 1.00 94.94 99 PHE A O 1
ATOM 777 N N . GLU A 1 100 ? -7.469 6.340 15.881 1.00 95.31 100 GLU A N 1
ATOM 778 C CA . GLU A 1 100 ? -8.727 6.987 15.512 1.00 95.31 100 GLU A CA 1
ATOM 779 C C . GLU A 1 100 ? -9.125 6.581 14.090 1.00 95.31 100 GLU A C 1
ATOM 781 O O . GLU A 1 100 ? -8.346 6.755 13.147 1.00 95.31 100 GLU A O 1
ATOM 786 N N . PHE A 1 101 ? -10.339 6.053 13.928 1.00 96.25 101 PHE A N 1
ATOM 787 C CA . PHE A 1 101 ? -10.918 5.785 12.614 1.00 96.25 101 PHE A CA 1
ATOM 788 C C . PHE A 1 101 ? -11.185 7.088 11.853 1.00 96.25 101 PHE A C 1
ATOM 790 O O . PHE A 1 101 ? -11.787 8.016 12.398 1.00 96.25 101 PHE A O 1
ATOM 797 N N . LEU A 1 102 ? -10.784 7.134 10.579 1.00 94.94 102 LEU A N 1
ATOM 798 C CA . LEU A 1 102 ? -11.041 8.274 9.699 1.00 94.94 102 LEU A CA 1
ATOM 799 C C . LEU A 1 102 ? -12.133 7.961 8.675 1.00 94.94 102 LEU A C 1
ATOM 801 O O . LEU A 1 102 ? -13.200 8.569 8.709 1.00 94.94 102 LEU A O 1
ATOM 805 N N . GLU A 1 103 ? -11.861 7.026 7.765 1.00 94.44 103 GLU A N 1
ATOM 806 C CA . GLU A 1 103 ? -12.743 6.719 6.637 1.00 94.44 103 GLU A CA 1
ATOM 807 C C . GLU A 1 103 ? -12.477 5.327 6.052 1.00 94.44 103 GLU A C 1
ATOM 809 O O . GLU A 1 103 ? -11.387 4.767 6.198 1.00 94.44 103 GLU A O 1
ATOM 814 N N . ASN A 1 104 ? -13.467 4.787 5.341 1.00 91.94 104 ASN A N 1
ATOM 815 C CA . ASN A 1 104 ? -13.304 3.585 4.526 1.00 91.94 104 ASN A CA 1
ATOM 816 C C . ASN A 1 104 ? -12.632 3.939 3.192 1.00 91.94 104 ASN A C 1
ATOM 818 O O . ASN A 1 104 ? -12.870 5.005 2.629 1.00 91.94 104 ASN A O 1
ATOM 822 N N . SER A 1 105 ? -11.840 3.018 2.646 1.00 88.06 105 SER A N 1
ATOM 823 C CA . SER A 1 105 ? -11.242 3.153 1.317 1.00 88.06 105 SER A CA 1
ATOM 824 C C . SER A 1 105 ? -11.788 2.098 0.366 1.00 88.06 105 SER A C 1
ATOM 826 O O . SER A 1 105 ? -11.890 0.925 0.728 1.00 88.06 105 SER A O 1
ATOM 828 N N . THR A 1 106 ? -12.062 2.493 -0.874 1.00 78.44 106 THR A N 1
ATOM 829 C CA . THR A 1 106 ? -12.520 1.578 -1.920 1.00 78.44 106 THR A CA 1
ATOM 830 C C . THR A 1 106 ? -11.437 0.555 -2.261 1.00 78.44 106 THR A C 1
ATOM 832 O O . THR A 1 106 ? -10.332 0.912 -2.667 1.00 78.44 106 THR A O 1
ATOM 835 N N . GLU A 1 107 ? -11.761 -0.727 -2.121 1.00 82.88 107 GLU A N 1
ATOM 836 C CA . GLU A 1 107 ? -10.885 -1.858 -2.431 1.00 82.88 107 GLU A CA 1
ATOM 837 C C . GLU A 1 107 ? -11.642 -2.884 -3.291 1.00 82.88 107 GLU A C 1
ATOM 839 O O . GLU A 1 107 ? -12.861 -2.816 -3.455 1.00 82.88 107 GLU A O 1
ATOM 844 N N . ALA A 1 108 ? -10.914 -3.831 -3.886 1.00 78.38 108 ALA A N 1
ATOM 845 C CA . ALA A 1 108 ? -11.526 -4.919 -4.650 1.00 78.38 108 ALA A CA 1
ATOM 846 C C . ALA A 1 108 ? -12.307 -5.886 -3.739 1.00 78.38 108 ALA A C 1
ATOM 848 O O . ALA A 1 108 ? -11.983 -6.037 -2.563 1.00 78.38 108 ALA A O 1
ATOM 849 N N . VAL A 1 109 ? -13.288 -6.601 -4.303 1.00 75.88 109 VAL A N 1
ATOM 850 C CA . VAL A 1 109 ? -14.075 -7.620 -3.582 1.00 75.88 109 VAL A CA 1
ATOM 851 C C . VAL A 1 109 ? -13.158 -8.629 -2.876 1.00 75.88 109 VAL A C 1
ATOM 853 O O . VAL A 1 109 ? -12.167 -9.087 -3.451 1.00 75.88 109 VAL A O 1
ATOM 856 N N . GLY A 1 110 ? -13.490 -8.979 -1.629 1.00 80.75 110 GLY A N 1
ATOM 857 C CA . GLY A 1 110 ? -12.674 -9.849 -0.775 1.00 80.75 110 GLY A CA 1
ATOM 858 C C . GLY A 1 110 ? -11.576 -9.113 -0.003 1.00 80.75 110 GLY A C 1
ATOM 859 O O . GLY A 1 110 ? -10.816 -9.744 0.732 1.00 80.75 110 GLY A O 1
ATOM 860 N N . ARG A 1 111 ? -11.479 -7.789 -0.158 1.00 87.50 111 ARG A N 1
ATOM 861 C CA . ARG A 1 111 ? -10.585 -6.920 0.607 1.00 87.50 111 ARG A CA 1
ATOM 862 C C . ARG A 1 111 ? -11.379 -5.801 1.239 1.00 87.50 111 ARG A C 1
ATOM 864 O O . ARG A 1 111 ? -12.345 -5.304 0.669 1.00 87.50 111 ARG A O 1
ATOM 871 N N . PHE A 1 112 ? -10.907 -5.368 2.394 1.00 90.19 112 PHE A N 1
ATOM 872 C CA . PHE A 1 112 ? -11.435 -4.193 3.056 1.00 90.19 112 PHE A CA 1
ATOM 873 C C . PHE A 1 112 ? -10.291 -3.258 3.412 1.00 90.19 112 PHE A C 1
ATOM 875 O O . PHE A 1 112 ? -9.273 -3.691 3.957 1.00 90.19 112 PHE A O 1
ATOM 882 N N . GLY A 1 113 ? -10.432 -1.987 3.060 1.00 92.69 113 GLY A N 1
ATOM 883 C CA . GLY A 1 113 ? -9.427 -0.972 3.328 1.00 92.69 113 GLY A CA 1
ATOM 884 C C . GLY A 1 113 ? -10.038 0.211 4.054 1.00 92.69 113 GLY A C 1
ATOM 885 O O . GLY A 1 113 ? -11.203 0.541 3.844 1.00 92.69 113 GLY A O 1
ATOM 886 N N . PHE A 1 114 ? -9.250 0.845 4.910 1.00 95.00 114 PHE A N 1
ATOM 887 C CA . PHE A 1 114 ? -9.661 2.029 5.656 1.00 95.00 114 PHE A CA 1
ATOM 888 C C . PHE A 1 114 ? -8.442 2.836 6.100 1.00 95.00 114 PHE A C 1
ATOM 890 O O . PHE A 1 114 ? -7.307 2.348 6.094 1.00 95.00 114 PHE A O 1
ATOM 897 N N . ALA A 1 115 ? -8.676 4.089 6.469 1.00 95.69 115 ALA A N 1
ATOM 898 C CA . ALA A 1 115 ? -7.677 4.986 7.018 1.00 95.69 115 ALA A CA 1
ATOM 899 C C . ALA A 1 115 ? -7.869 5.143 8.529 1.00 95.69 115 ALA A C 1
ATOM 901 O O . ALA A 1 115 ? -8.985 5.329 9.022 1.00 95.69 115 ALA A O 1
ATOM 902 N N . ILE A 1 116 ? -6.757 5.095 9.255 1.00 95.62 116 ILE A N 1
ATOM 903 C CA . ILE A 1 116 ? -6.693 5.351 10.693 1.00 95.62 116 ILE A CA 1
ATOM 904 C C . ILE A 1 116 ? -5.622 6.388 10.990 1.00 95.62 116 ILE A C 1
ATOM 906 O O . ILE A 1 116 ? -4.706 6.589 10.191 1.00 95.62 116 ILE A O 1
ATOM 910 N N . SER A 1 117 ? -5.701 7.020 12.154 1.00 95.12 117 SER A N 1
ATOM 911 C CA . SER A 1 117 ? -4.681 7.964 12.592 1.00 95.12 117 SER A CA 1
ATOM 912 C C . SER A 1 117 ? -4.262 7.785 14.041 1.00 95.12 117 SER A C 1
ATOM 914 O O . SER A 1 117 ? -5.002 7.265 14.871 1.00 95.12 117 SER A O 1
ATOM 916 N N . GLN A 1 118 ? -3.036 8.205 14.334 1.00 94.44 118 GLN A N 1
ATOM 917 C CA . GLN A 1 118 ? -2.474 8.220 15.677 1.00 94.44 118 GLN A CA 1
ATOM 918 C C . GLN A 1 118 ? -1.511 9.398 15.790 1.00 94.44 118 GLN A C 1
ATOM 920 O O . GLN A 1 118 ? -0.758 9.690 14.859 1.00 94.44 118 GLN A O 1
ATOM 925 N N . LYS A 1 119 ? -1.539 10.090 16.929 1.00 91.44 119 LYS A N 1
ATOM 926 C CA . LYS A 1 119 ? -0.530 11.102 17.251 1.00 91.44 119 LYS A CA 1
ATOM 927 C C . LYS A 1 119 ? 0.701 10.410 17.820 1.00 91.44 119 LYS A C 1
ATOM 929 O O . LYS A 1 119 ? 0.574 9.617 18.755 1.00 91.44 119 LYS A O 1
ATOM 934 N N . ASP A 1 120 ? 1.870 10.720 17.275 1.00 86.44 120 ASP A N 1
ATOM 935 C CA . ASP A 1 120 ? 3.129 10.225 17.828 1.00 86.44 120 ASP A CA 1
ATOM 936 C C . ASP A 1 120 ? 3.492 10.912 19.158 1.00 86.44 120 ASP A C 1
ATOM 938 O O . ASP A 1 120 ? 2.777 11.790 19.652 1.00 86.44 120 ASP A O 1
ATOM 942 N N . SER A 1 121 ? 4.610 10.500 19.764 1.00 83.44 121 SER A N 1
ATOM 943 C CA . SER A 1 121 ? 5.128 11.076 21.014 1.00 83.44 121 SER A CA 1
ATOM 944 C C . SER A 1 121 ? 5.410 12.579 20.932 1.00 83.44 121 SER A C 1
ATOM 946 O O . S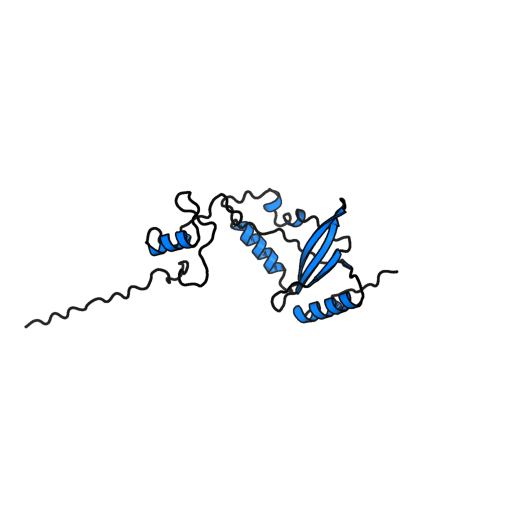ER A 1 121 ? 5.468 13.240 21.965 1.00 83.44 121 SER A O 1
ATOM 948 N N . HIS A 1 122 ? 5.567 13.126 19.725 1.00 84.75 122 HIS A N 1
ATOM 949 C CA . HIS A 1 122 ? 5.800 14.546 19.472 1.00 84.75 122 HIS A CA 1
ATOM 950 C C . HIS A 1 122 ? 4.512 15.299 19.097 1.00 84.75 122 HIS A C 1
ATOM 952 O O . HIS A 1 122 ? 4.564 16.477 18.756 1.00 84.75 122 HIS A O 1
ATOM 958 N N . GLY A 1 123 ? 3.351 14.638 19.151 1.00 86.94 123 GLY A N 1
ATOM 959 C CA . GLY A 1 123 ? 2.055 15.223 18.811 1.00 86.94 123 GLY A CA 1
ATOM 960 C C . GLY A 1 123 ? 1.776 15.324 17.309 1.00 86.94 123 GLY A C 1
ATOM 961 O O . GLY A 1 123 ? 0.736 15.864 16.929 1.00 86.94 123 GLY A O 1
ATOM 962 N N . THR A 1 124 ? 2.650 14.789 16.452 1.00 90.06 124 THR A N 1
ATOM 963 C CA . THR A 1 124 ? 2.450 14.791 14.998 1.00 90.06 124 THR A CA 1
ATOM 964 C C . THR A 1 124 ? 1.397 13.754 14.631 1.00 90.06 124 THR A C 1
ATOM 966 O O . THR A 1 124 ? 1.519 12.579 14.981 1.00 90.06 124 THR A O 1
ATOM 969 N N . LEU A 1 125 ? 0.355 14.179 13.912 1.00 92.00 125 LEU A N 1
ATOM 970 C CA . LEU A 1 125 ? -0.680 13.277 13.418 1.00 92.00 125 LEU A CA 1
ATOM 971 C C . LEU A 1 125 ? -0.127 12.432 12.269 1.00 92.00 125 LEU A C 1
ATOM 973 O O . LEU A 1 125 ? 0.293 12.963 11.241 1.00 92.00 125 LEU A O 1
ATOM 977 N N . ARG A 1 126 ? -0.162 11.113 12.431 1.00 91.75 126 ARG A N 1
ATOM 978 C CA . ARG A 1 126 ? 0.213 10.153 11.393 1.00 91.75 126 ARG A CA 1
ATOM 979 C C . ARG A 1 126 ? -1.022 9.424 10.915 1.00 91.75 126 ARG A C 1
ATOM 981 O O . ARG A 1 126 ? -1.826 8.977 11.729 1.00 91.75 126 ARG A O 1
ATOM 988 N N . VAL A 1 127 ? -1.153 9.308 9.599 1.00 93.50 127 VAL A N 1
ATOM 989 C CA . VAL A 1 127 ? -2.254 8.602 8.945 1.00 93.50 127 VAL A CA 1
ATOM 990 C C . VAL A 1 127 ? -1.719 7.322 8.326 1.00 93.50 127 VAL A C 1
ATOM 992 O O . VAL A 1 127 ? -0.712 7.334 7.617 1.00 93.50 127 VAL A O 1
ATOM 995 N N . TYR A 1 128 ? -2.414 6.224 8.584 1.00 92.69 128 TYR A N 1
ATOM 996 C CA . TYR A 1 128 ? -2.083 4.900 8.087 1.00 92.69 128 TYR A CA 1
ATOM 997 C C . TYR A 1 128 ? -3.231 4.372 7.246 1.00 92.69 128 TYR A C 1
ATOM 999 O O . TYR A 1 128 ? -4.398 4.485 7.620 1.00 92.69 128 TYR A O 1
ATOM 1007 N N . ARG A 1 129 ? -2.891 3.747 6.119 1.00 92.56 129 ARG A N 1
ATOM 1008 C CA . ARG A 1 129 ? -3.843 2.959 5.341 1.00 92.56 129 ARG A CA 1
ATOM 1009 C C . ARG A 1 129 ? -3.744 1.510 5.786 1.00 92.56 129 ARG A C 1
ATOM 1011 O O . ARG A 1 129 ? -2.681 0.900 5.674 1.00 92.56 129 ARG A O 1
ATOM 1018 N N . VAL A 1 130 ? -4.852 0.967 6.262 1.00 92.38 130 VAL A N 1
ATOM 1019 C CA . VAL A 1 130 ? -4.964 -0.429 6.669 1.00 92.38 130 VAL A CA 1
ATOM 1020 C C . VAL A 1 130 ? -5.665 -1.208 5.576 1.00 92.38 130 VAL A C 1
ATOM 1022 O O . VAL A 1 130 ? -6.629 -0.735 4.978 1.00 92.38 130 VAL A O 1
ATOM 1025 N N . ARG A 1 131 ? -5.170 -2.420 5.329 1.00 90.81 131 ARG A N 1
ATOM 1026 C CA . ARG A 1 131 ? -5.811 -3.401 4.462 1.00 90.81 131 ARG A CA 1
ATOM 1027 C C . ARG A 1 131 ? -6.027 -4.696 5.227 1.00 90.81 131 ARG A C 1
ATOM 1029 O O . ARG A 1 131 ? -5.095 -5.252 5.807 1.00 90.81 131 ARG A O 1
ATOM 1036 N N . LEU A 1 132 ? -7.250 -5.194 5.158 1.00 88.94 132 LEU A N 1
ATOM 1037 C CA . LEU A 1 132 ? -7.668 -6.472 5.703 1.00 88.94 132 LEU A CA 1
ATOM 1038 C C . LEU A 1 132 ? -8.020 -7.415 4.551 1.00 88.94 132 LEU A C 1
ATOM 1040 O O . LEU A 1 132 ? -8.821 -7.088 3.676 1.00 88.94 132 LEU A O 1
ATOM 1044 N N . ASP A 1 133 ? -7.365 -8.573 4.544 1.00 85.50 133 ASP A N 1
ATOM 1045 C CA . ASP A 1 133 ? -7.517 -9.635 3.551 1.00 85.50 133 ASP A CA 1
ATOM 1046 C C . ASP A 1 133 ? -7.151 -10.970 4.228 1.00 85.50 133 ASP A C 1
ATOM 1048 O O . ASP A 1 133 ? -6.212 -11.047 5.028 1.00 85.50 133 ASP A O 1
ATOM 1052 N N . THR A 1 134 ? -7.857 -12.044 3.877 1.00 82.12 134 THR A N 1
ATOM 1053 C CA . THR A 1 134 ? -7.528 -13.422 4.294 1.00 82.12 134 THR A CA 1
ATOM 1054 C C . THR A 1 134 ? -6.166 -13.882 3.762 1.00 82.12 134 THR A C 1
ATOM 1056 O O . THR A 1 134 ? -5.526 -14.769 4.326 1.00 82.12 134 THR A O 1
ATOM 1059 N N . ARG A 1 135 ? -5.686 -13.256 2.682 1.00 83.62 135 ARG A N 1
ATOM 1060 C CA . ARG A 1 135 ? -4.436 -13.577 1.983 1.00 83.62 135 ARG A CA 1
ATOM 1061 C C . ARG A 1 135 ? -3.346 -12.524 2.184 1.00 83.62 135 ARG A C 1
ATOM 1063 O O . ARG A 1 135 ? -2.443 -12.407 1.355 1.00 83.62 135 ARG A O 1
ATOM 1070 N N . ASN A 1 136 ? -3.385 -11.785 3.295 1.00 81.94 136 ASN A N 1
ATOM 1071 C CA . ASN A 1 136 ? -2.417 -10.727 3.613 1.00 81.94 136 ASN A CA 1
ATOM 1072 C C . ASN A 1 136 ? -0.942 -11.187 3.555 1.00 81.94 136 ASN A C 1
ATOM 1074 O O . ASN A 1 136 ? -0.073 -10.419 3.141 1.00 81.94 136 ASN A O 1
ATOM 1078 N N . HIS A 1 137 ? -0.648 -12.456 3.861 1.00 82.50 137 HIS A N 1
ATOM 1079 C CA . HIS A 1 137 ? 0.700 -13.028 3.732 1.00 82.50 137 HIS A CA 1
ATOM 1080 C C . HIS A 1 137 ? 1.266 -12.917 2.304 1.00 82.50 137 HIS A C 1
ATOM 1082 O O . HIS A 1 137 ? 2.445 -12.611 2.131 1.00 82.50 137 HIS A O 1
ATOM 1088 N N . ASN A 1 138 ? 0.433 -13.073 1.268 1.00 87.12 138 ASN A N 1
ATOM 1089 C CA . ASN A 1 138 ? 0.869 -12.959 -0.127 1.00 87.12 138 ASN A CA 1
ATOM 1090 C C . ASN A 1 138 ? 1.308 -11.536 -0.480 1.00 87.12 138 ASN A C 1
ATOM 1092 O O . ASN A 1 138 ? 2.223 -11.353 -1.282 1.00 87.12 138 ASN A O 1
ATOM 1096 N N . VAL A 1 139 ? 0.685 -10.524 0.132 1.00 85.06 139 VAL A N 1
ATOM 1097 C CA . VAL A 1 139 ? 1.073 -9.120 -0.050 1.00 85.06 139 VAL A CA 1
ATOM 1098 C C . VAL A 1 139 ? 2.466 -8.884 0.532 1.00 85.06 139 VAL A C 1
ATOM 1100 O O . VAL A 1 139 ? 3.313 -8.297 -0.138 1.00 85.06 139 VAL A O 1
ATOM 1103 N N . LEU A 1 140 ? 2.734 -9.398 1.736 1.00 84.25 140 LEU A N 1
ATOM 1104 C CA . LEU A 1 140 ? 4.039 -9.278 2.394 1.00 84.25 140 LEU A CA 1
ATOM 1105 C C . LEU A 1 140 ? 5.137 -10.028 1.624 1.00 84.25 140 LEU A C 1
ATOM 1107 O O . LEU A 1 140 ? 6.228 -9.491 1.421 1.00 84.25 140 LEU A O 1
ATOM 1111 N N . LEU A 1 141 ? 4.839 -11.236 1.132 1.00 86.62 141 LEU A N 1
ATOM 1112 C CA . LEU A 1 141 ? 5.756 -12.019 0.299 1.00 86.62 141 LEU A CA 1
ATOM 1113 C C . LEU A 1 141 ? 6.074 -11.302 -1.015 1.00 86.62 141 LEU A C 1
ATOM 1115 O O . LEU A 1 141 ? 7.246 -11.128 -1.347 1.00 86.62 141 LEU A O 1
ATOM 1119 N N . ARG A 1 142 ? 5.049 -10.828 -1.737 1.00 88.44 142 ARG A N 1
ATOM 1120 C CA . ARG A 1 142 ? 5.235 -10.075 -2.985 1.00 88.44 142 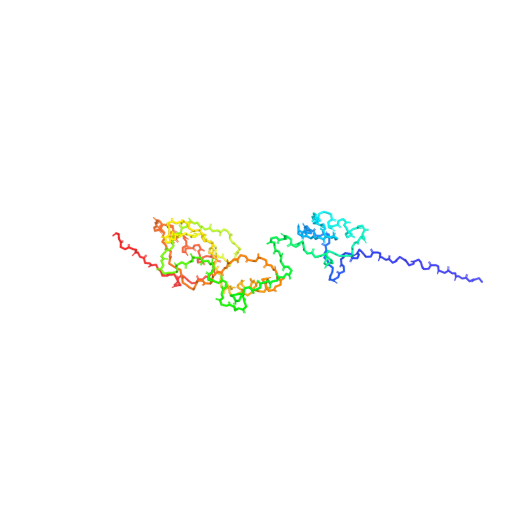ARG A CA 1
ATOM 1121 C C . ARG A 1 142 ? 6.022 -8.792 -2.745 1.00 88.44 142 ARG A C 1
ATOM 1123 O O . ARG A 1 142 ? 6.928 -8.506 -3.516 1.00 88.44 142 ARG A O 1
ATOM 1130 N N . ARG A 1 143 ? 5.734 -8.049 -1.672 1.00 86.56 143 ARG A N 1
ATOM 1131 C CA . ARG A 1 143 ? 6.504 -6.858 -1.279 1.00 86.56 143 ARG A CA 1
ATOM 1132 C C . ARG A 1 143 ? 7.986 -7.193 -1.124 1.00 86.56 143 ARG A C 1
ATOM 1134 O O . ARG A 1 143 ? 8.828 -6.512 -1.697 1.00 86.56 143 ARG A O 1
ATOM 1141 N N . ASN A 1 144 ? 8.304 -8.242 -0.368 1.00 83.56 144 ASN A N 1
ATOM 1142 C CA . ASN A 1 144 ? 9.688 -8.654 -0.140 1.00 83.56 144 ASN A CA 1
ATOM 1143 C C . ASN A 1 144 ? 10.367 -9.126 -1.433 1.00 83.56 144 ASN A C 1
ATOM 1145 O O . ASN A 1 144 ? 11.521 -8.783 -1.661 1.00 83.56 144 ASN A O 1
ATOM 1149 N N . LEU A 1 145 ? 9.658 -9.859 -2.297 1.00 87.38 145 LEU A N 1
ATOM 1150 C CA . LEU A 1 145 ? 10.169 -10.266 -3.607 1.00 87.38 145 LEU A CA 1
ATOM 1151 C C . LEU A 1 145 ? 10.464 -9.060 -4.508 1.00 87.38 145 LEU A C 1
ATOM 1153 O O . LEU A 1 145 ? 11.532 -8.994 -5.103 1.00 87.38 145 LEU A O 1
ATOM 1157 N N . LEU A 1 146 ? 9.544 -8.097 -4.582 1.00 87.62 146 LEU A N 1
ATOM 1158 C CA . LEU A 1 146 ? 9.700 -6.887 -5.392 1.00 87.62 146 LEU A CA 1
ATOM 1159 C C . LEU A 1 146 ? 10.887 -6.045 -4.919 1.00 87.62 146 LEU A C 1
ATOM 1161 O O . LEU A 1 146 ? 11.708 -5.628 -5.731 1.00 87.62 146 LEU A O 1
ATOM 1165 N N . ARG A 1 147 ? 11.036 -5.870 -3.603 1.00 82.50 147 ARG A N 1
ATOM 1166 C CA . ARG A 1 147 ? 12.242 -5.254 -3.039 1.00 82.50 147 ARG A CA 1
ATOM 1167 C C . ARG A 1 147 ? 13.489 -6.044 -3.407 1.00 82.50 147 ARG A C 1
ATOM 1169 O O . ARG A 1 147 ? 14.518 -5.446 -3.698 1.00 82.50 147 ARG A O 1
ATOM 1176 N N . LYS A 1 148 ? 13.387 -7.382 -3.439 1.00 80.56 148 LYS A N 1
ATOM 1177 C CA . LYS A 1 148 ? 14.513 -8.252 -3.786 1.00 80.56 148 LYS A CA 1
ATOM 1178 C C . LYS A 1 148 ? 15.072 -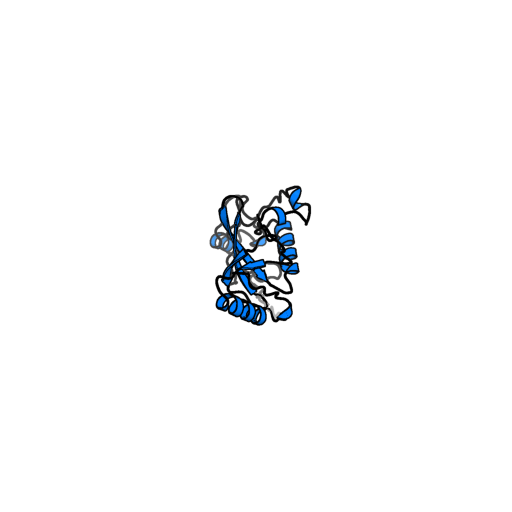8.048 -5.179 1.00 80.56 148 LYS A C 1
ATOM 1180 O O . LYS A 1 148 ? 16.274 -8.189 -5.368 1.00 80.56 148 LYS A O 1
ATOM 1185 N N . ILE A 1 149 ? 14.207 -7.676 -6.107 1.00 85.44 149 ILE A N 1
ATOM 1186 C CA . ILE A 1 149 ? 14.563 -7.411 -7.497 1.00 85.44 149 ILE A CA 1
ATOM 1187 C C . ILE A 1 149 ? 14.766 -5.915 -7.785 1.00 85.44 149 ILE A C 1
ATOM 1189 O O . ILE A 1 149 ? 14.856 -5.541 -8.947 1.00 85.44 149 ILE A O 1
ATOM 1193 N N . GLY A 1 150 ? 14.829 -5.064 -6.752 1.00 81.69 150 GLY A N 1
ATOM 1194 C CA . GLY A 1 150 ? 15.206 -3.652 -6.876 1.00 81.69 150 GLY A CA 1
ATOM 1195 C C . GLY A 1 150 ? 14.065 -2.638 -6.845 1.00 81.69 150 GLY A C 1
ATOM 1196 O O . GLY A 1 150 ? 14.338 -1.441 -6.869 1.00 81.69 150 GLY A O 1
ATOM 1197 N N . TYR A 1 151 ? 12.800 -3.058 -6.737 1.00 86.25 151 TYR A N 1
ATOM 1198 C CA . TYR A 1 151 ? 11.696 -2.098 -6.639 1.00 86.25 151 TYR A CA 1
ATOM 1199 C C . TYR A 1 151 ? 11.672 -1.373 -5.293 1.00 86.25 151 TYR A C 1
ATOM 1201 O O . TYR A 1 151 ? 11.767 -1.982 -4.220 1.00 86.25 151 TYR A O 1
ATOM 1209 N N . ASN A 1 152 ? 11.423 -0.069 -5.353 1.00 82.88 152 ASN A N 1
ATOM 1210 C CA . ASN A 1 152 ? 11.145 0.759 -4.193 1.00 82.88 152 ASN A CA 1
ATOM 1211 C C . ASN A 1 152 ? 9.682 0.588 -3.757 1.00 82.88 152 ASN A C 1
ATOM 1213 O O . ASN A 1 152 ? 8.785 1.315 -4.182 1.00 82.88 152 ASN A O 1
ATOM 1217 N N . VAL A 1 153 ? 9.426 -0.424 -2.927 1.00 83.50 153 VAL A N 1
ATOM 1218 C CA . VAL A 1 153 ? 8.084 -0.692 -2.396 1.00 83.50 153 VAL A CA 1
ATOM 1219 C C . VAL A 1 153 ? 7.903 0.017 -1.050 1.00 83.50 153 VAL A C 1
ATOM 1221 O O . VAL A 1 153 ? 8.759 -0.157 -0.176 1.00 83.50 153 VAL A O 1
ATOM 1224 N N . PRO A 1 154 ? 6.786 0.743 -0.832 1.00 81.94 154 PRO A N 1
ATOM 1225 C CA . PRO A 1 154 ? 6.492 1.371 0.451 1.00 81.94 154 PRO A CA 1
ATOM 1226 C C . PRO A 1 154 ? 6.581 0.395 1.626 1.00 81.94 154 PRO A C 1
ATOM 1228 O O . PRO A 1 154 ? 6.263 -0.795 1.506 1.00 81.94 154 PRO A O 1
ATOM 1231 N N . ALA A 1 155 ? 6.982 0.910 2.789 1.00 79.69 155 ALA A N 1
ATOM 1232 C CA . ALA A 1 155 ? 6.990 0.127 4.015 1.00 79.69 155 ALA A CA 1
ATOM 1233 C C . ALA A 1 155 ? 5.572 -0.381 4.328 1.00 79.69 155 ALA A C 1
ATOM 1235 O O . ALA A 1 155 ? 4.574 0.311 4.131 1.00 79.69 155 ALA A O 1
ATOM 1236 N N . THR A 1 156 ? 5.468 -1.618 4.808 1.00 82.62 156 THR A N 1
ATOM 1237 C CA . THR A 1 156 ? 4.196 -2.224 5.223 1.00 82.62 156 THR A CA 1
ATOM 1238 C C . THR A 1 156 ? 4.466 -3.090 6.441 1.00 82.62 156 THR A C 1
ATOM 1240 O O . THR A 1 156 ? 5.424 -3.862 6.429 1.00 82.62 156 THR A O 1
ATOM 1243 N N . VAL A 1 157 ? 3.629 -2.983 7.466 1.00 83.88 157 VAL A N 1
ATOM 1244 C CA . VAL A 1 157 ? 3.747 -3.753 8.711 1.00 83.88 157 VAL A CA 1
ATOM 1245 C C . VAL A 1 157 ? 2.566 -4.702 8.824 1.00 83.88 157 VAL A C 1
ATOM 1247 O O . VAL A 1 157 ? 1.443 -4.348 8.462 1.00 83.88 157 VAL A O 1
ATOM 1250 N N . TYR A 1 158 ? 2.823 -5.912 9.313 1.00 86.06 158 TYR A N 1
ATOM 1251 C CA . TYR A 1 158 ? 1.762 -6.823 9.710 1.00 86.06 158 TYR A CA 1
ATOM 1252 C C . TYR A 1 158 ? 1.290 -6.487 11.128 1.00 86.06 158 TYR A C 1
ATOM 1254 O O . TYR A 1 158 ? 2.067 -6.554 12.076 1.00 86.06 158 TYR A O 1
ATOM 1262 N N . ALA A 1 159 ? 0.012 -6.143 11.273 1.00 87.50 159 ALA A N 1
ATOM 1263 C CA . ALA A 1 159 ? -0.615 -5.898 12.566 1.00 87.50 159 ALA A CA 1
ATOM 1264 C C . ALA A 1 159 ? -1.649 -7.006 12.840 1.00 87.50 159 ALA A C 1
ATOM 1266 O O . ALA A 1 159 ? -2.722 -6.989 12.236 1.00 87.50 159 ALA A O 1
ATOM 1267 N N . PRO A 1 160 ? -1.351 -7.990 13.712 1.00 83.88 160 PRO A N 1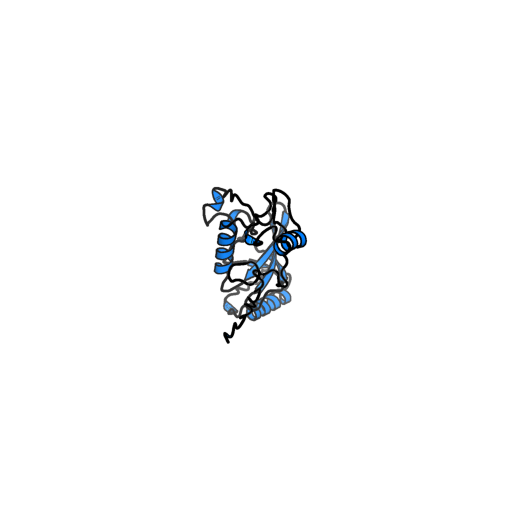
ATOM 1268 C CA . PRO A 1 160 ? -2.282 -9.082 14.004 1.00 83.88 160 PRO A CA 1
ATOM 1269 C C . PRO A 1 160 ? -3.508 -8.617 14.798 1.00 83.88 160 PRO A C 1
ATOM 1271 O O . PRO A 1 160 ? -4.558 -9.251 14.735 1.00 83.88 160 PRO A O 1
ATOM 1274 N N . LYS A 1 161 ? -3.365 -7.532 15.565 1.00 86.31 161 LYS A N 1
ATOM 1275 C CA . LYS A 1 161 ? -4.426 -6.894 16.344 1.00 86.31 161 LYS A CA 1
ATOM 1276 C C . LYS A 1 161 ? -4.303 -5.383 16.190 1.00 86.31 161 LYS A C 1
ATOM 1278 O O . LYS A 1 161 ? -3.190 -4.861 16.163 1.00 86.31 161 LYS A O 1
ATOM 1283 N N . LEU A 1 162 ? -5.443 -4.713 16.077 1.00 89.69 162 LEU A N 1
ATOM 1284 C CA . LEU A 1 162 ? -5.556 -3.261 16.006 1.00 89.69 162 LEU A CA 1
ATOM 1285 C C . LEU A 1 162 ? -6.717 -2.830 16.894 1.00 89.69 162 LEU A C 1
ATOM 1287 O O . LEU A 1 162 ? -7.822 -3.353 16.762 1.00 89.69 162 LEU A O 1
ATOM 1291 N N . GLU A 1 163 ? -6.461 -1.867 17.769 1.00 92.50 163 GLU A N 1
ATOM 1292 C CA . GLU A 1 163 ? -7.498 -1.207 18.555 1.00 92.50 163 GLU A CA 1
ATOM 1293 C C . GLU A 1 163 ? -7.891 0.094 17.862 1.00 92.50 163 GLU A C 1
ATOM 1295 O O . GLU A 1 163 ? -7.035 0.925 17.552 1.00 92.50 163 GLU A O 1
ATOM 1300 N N . ILE A 1 164 ? -9.185 0.260 17.584 1.00 93.44 164 ILE A N 1
ATOM 1301 C CA . ILE A 1 164 ? -9.707 1.393 16.818 1.00 93.44 164 ILE A CA 1
ATOM 1302 C C . ILE A 1 164 ? -10.806 2.080 17.624 1.00 93.44 164 ILE A C 1
ATOM 1304 O O . ILE A 1 164 ? -11.769 1.443 18.053 1.00 93.44 164 ILE A O 1
ATOM 1308 N N . THR A 1 165 ? -10.676 3.390 17.803 1.00 94.38 165 THR A N 1
ATOM 1309 C CA . THR A 1 165 ? -11.696 4.255 18.388 1.00 94.38 165 THR A CA 1
ATOM 1310 C C . THR A 1 165 ? -12.509 4.931 17.293 1.00 94.38 165 THR A C 1
ATOM 1312 O O . THR A 1 165 ? -11.991 5.390 16.272 1.00 94.38 165 THR A O 1
ATOM 1315 N N . PHE A 1 166 ? -13.817 4.996 17.520 1.00 94.62 166 PHE A N 1
ATOM 1316 C CA . PHE A 1 166 ? -14.782 5.605 16.612 1.00 94.62 166 PHE A CA 1
ATOM 1317 C C . PHE A 1 166 ? -15.436 6.799 17.303 1.00 94.62 166 PHE A C 1
ATOM 1319 O O . PHE A 1 166 ? -15.691 6.758 18.505 1.00 94.62 166 PHE A O 1
ATOM 1326 N N . LYS A 1 167 ? -15.757 7.850 16.539 1.00 90.12 167 LYS A N 1
ATOM 1327 C CA . LYS A 1 167 ? -16.421 9.060 17.066 1.00 90.12 167 LYS A CA 1
ATOM 1328 C C . LYS A 1 167 ? -17.863 8.828 17.529 1.00 90.12 167 LYS A C 1
ATOM 1330 O O . LYS A 1 167 ? -18.432 9.695 18.182 1.00 90.12 167 LYS A O 1
ATOM 1335 N N . GLY A 1 168 ? -18.462 7.687 17.192 1.00 90.06 168 GLY A N 1
ATOM 1336 C CA . GLY A 1 168 ? -19.812 7.336 17.613 1.00 90.06 168 GLY A CA 1
ATOM 1337 C C . GLY A 1 168 ? -20.187 5.897 17.279 1.00 90.06 168 GLY A C 1
ATOM 1338 O O . GLY A 1 168 ? -19.572 5.258 16.420 1.00 90.06 168 GLY A O 1
ATOM 1339 N N . ASP A 1 169 ? -21.232 5.415 17.954 1.00 89.69 169 ASP A N 1
ATOM 1340 C CA . ASP A 1 169 ? -21.752 4.050 17.813 1.00 89.69 169 ASP A CA 1
ATOM 1341 C C . ASP A 1 169 ? -22.178 3.751 16.364 1.00 89.69 169 ASP A C 1
ATOM 1343 O O . ASP A 1 169 ? -21.828 2.704 15.830 1.00 89.69 169 ASP A O 1
ATOM 1347 N N . TYR A 1 170 ? -22.821 4.704 15.677 1.00 91.50 170 TYR A N 1
ATOM 1348 C CA . TYR A 1 170 ? -23.241 4.533 14.280 1.00 91.50 170 TYR A CA 1
ATOM 1349 C C . TYR A 1 170 ? -22.065 4.250 13.331 1.00 91.50 170 TYR A C 1
ATOM 1351 O O . TYR A 1 170 ? -22.132 3.342 12.504 1.00 91.50 170 TYR A O 1
ATOM 1359 N N . THR A 1 171 ? -20.967 5.006 13.453 1.00 91.94 171 THR A N 1
ATOM 1360 C CA . THR A 1 171 ? -19.781 4.824 12.603 1.00 91.94 171 THR A CA 1
ATOM 1361 C C . THR A 1 171 ? -19.127 3.471 12.858 1.00 91.94 171 THR A C 1
ATOM 1363 O O . THR A 1 171 ? -18.755 2.789 11.906 1.00 91.94 171 THR A O 1
ATOM 1366 N N . ARG A 1 172 ? -19.038 3.055 14.129 1.00 92.50 172 ARG A N 1
ATOM 1367 C CA . ARG A 1 172 ? -18.552 1.722 14.504 1.00 92.50 172 ARG A CA 1
ATOM 1368 C C . ARG A 1 172 ? -19.421 0.627 13.882 1.00 92.50 172 ARG A C 1
ATOM 1370 O O . ARG A 1 172 ? -18.894 -0.298 13.274 1.00 92.50 172 ARG A O 1
ATOM 1377 N N . ASP A 1 173 ? -20.738 0.726 14.025 1.00 90.75 173 ASP A N 1
ATOM 1378 C CA . ASP A 1 173 ? -21.659 -0.326 13.589 1.00 90.75 173 ASP A CA 1
ATOM 1379 C C . ASP A 1 173 ? -21.688 -0.446 12.059 1.00 90.75 173 ASP A C 1
ATOM 1381 O O . ASP A 1 173 ? -21.676 -1.556 11.523 1.00 90.75 173 ASP A O 1
ATOM 1385 N N . SER A 1 174 ? -21.624 0.686 11.346 1.00 91.50 174 SER A N 1
ATOM 1386 C CA . SER A 1 174 ? -21.447 0.697 9.890 1.00 91.50 174 SER A CA 1
ATOM 1387 C C . SER A 1 174 ? -20.126 0.046 9.484 1.00 91.50 174 SER A C 1
ATOM 1389 O O . SER A 1 174 ? -20.115 -0.798 8.595 1.00 91.50 174 SER A O 1
ATOM 1391 N N . PHE A 1 175 ? -19.025 0.377 10.163 1.00 91.62 175 PHE A N 1
ATOM 1392 C CA . PHE A 1 175 ? -17.717 -0.215 9.888 1.00 91.62 175 PHE A CA 1
ATOM 1393 C C . PHE A 1 175 ? -17.727 -1.741 10.058 1.00 91.62 175 PHE A C 1
ATOM 1395 O O . PHE A 1 175 ? -17.247 -2.455 9.180 1.00 91.62 175 PHE A O 1
ATOM 1402 N N . ILE A 1 176 ? -18.317 -2.253 11.147 1.00 90.00 176 ILE A N 1
ATOM 1403 C CA . ILE A 1 176 ? -18.425 -3.699 11.416 1.00 90.00 176 ILE A CA 1
ATOM 1404 C C . ILE A 1 176 ? -19.302 -4.397 10.367 1.00 90.00 176 ILE A C 1
ATOM 1406 O O . ILE A 1 176 ? -19.005 -5.515 9.932 1.00 90.00 176 ILE A O 1
ATOM 1410 N N . LYS A 1 177 ? -20.379 -3.746 9.928 1.00 89.25 177 LYS A N 1
ATOM 1411 C CA . LYS A 1 177 ? -21.221 -4.267 8.851 1.00 89.25 177 LYS A CA 1
ATOM 1412 C C . LYS A 1 177 ? -20.448 -4.347 7.533 1.00 89.25 177 LYS A C 1
ATOM 1414 O O . LYS A 1 177 ? -20.473 -5.390 6.879 1.00 89.25 177 LYS A O 1
ATOM 1419 N N . ASP A 1 178 ? -19.743 -3.279 7.173 1.00 89.56 178 ASP A N 1
ATOM 1420 C CA . ASP A 1 178 ? -19.004 -3.186 5.916 1.00 89.56 178 ASP A CA 1
ATOM 1421 C C . ASP A 1 178 ? -17.861 -4.201 5.871 1.00 89.56 178 ASP A C 1
ATOM 1423 O O . ASP A 1 178 ? -17.751 -4.967 4.915 1.00 89.56 178 ASP A O 1
ATOM 1427 N N . ILE A 1 179 ? -17.045 -4.282 6.924 1.00 88.81 179 ILE A N 1
ATOM 1428 C CA . ILE A 1 179 ? -15.931 -5.232 6.969 1.00 88.81 179 ILE A CA 1
ATOM 1429 C C . ILE A 1 179 ? -16.417 -6.679 6.847 1.00 88.81 179 ILE A C 1
ATOM 1431 O O . ILE A 1 179 ? -15.839 -7.453 6.083 1.00 88.81 179 ILE A O 1
ATOM 1435 N N . THR A 1 180 ? -17.510 -7.034 7.527 1.00 87.06 180 THR A N 1
ATOM 1436 C CA . THR A 1 180 ? -18.125 -8.367 7.442 1.00 87.06 180 THR A CA 1
ATOM 1437 C C . THR A 1 180 ? -18.598 -8.647 6.016 1.00 87.06 180 THR A C 1
ATOM 1439 O O . THR A 1 180 ? -18.312 -9.709 5.464 1.00 87.06 180 THR A O 1
ATOM 1442 N N . HIS A 1 181 ? -19.260 -7.673 5.386 1.00 86.56 181 HIS A N 1
ATOM 1443 C CA . HIS A 1 181 ? -19.764 -7.797 4.021 1.00 86.56 181 HIS A CA 1
ATOM 1444 C C . HIS A 1 181 ? -18.642 -7.966 2.985 1.00 86.56 181 HIS A C 1
ATOM 1446 O O . HIS A 1 181 ? -18.718 -8.854 2.140 1.00 86.56 181 HIS A O 1
ATOM 1452 N N . TYR A 1 182 ? -17.588 -7.146 3.052 1.00 85.06 182 TYR A N 1
ATOM 1453 C CA . TYR A 1 182 ? -16.529 -7.130 2.036 1.00 85.06 182 TYR A CA 1
ATOM 1454 C C . TYR A 1 182 ? -15.497 -8.247 2.189 1.00 85.06 182 TYR A C 1
ATOM 1456 O O . TYR A 1 182 ? -14.912 -8.679 1.193 1.00 85.06 182 TYR A O 1
ATOM 1464 N N . THR A 1 183 ? -15.241 -8.704 3.417 1.00 83.25 183 THR A N 1
ATOM 1465 C CA . THR A 1 183 ? -14.234 -9.745 3.681 1.00 83.25 183 THR A CA 1
ATOM 1466 C C . THR A 1 183 ? -14.824 -11.146 3.800 1.00 83.25 183 THR A C 1
ATOM 1468 O O . THR A 1 183 ? -14.063 -12.113 3.775 1.00 83.25 183 THR A O 1
ATOM 1471 N N . PHE A 1 184 ? -16.152 -11.267 3.920 1.00 82.81 184 PHE A N 1
ATOM 1472 C CA . PHE A 1 184 ? -16.853 -12.520 4.229 1.00 82.81 184 PHE A CA 1
ATOM 1473 C C . PHE A 1 184 ? -16.345 -13.200 5.516 1.00 82.81 184 PHE A C 1
ATOM 1475 O O . PHE A 1 184 ? -16.455 -14.415 5.672 1.00 82.81 184 PHE A O 1
ATOM 1482 N N . LEU A 1 185 ? -15.743 -12.427 6.425 1.00 82.44 185 LEU A N 1
ATOM 1483 C CA . LEU A 1 185 ? -15.257 -12.911 7.711 1.00 82.44 185 LEU A CA 1
ATOM 1484 C C . LEU A 1 185 ? -16.381 -12.933 8.745 1.00 82.44 185 LEU A C 1
ATOM 1486 O O . LEU A 1 185 ? -17.287 -12.105 8.717 1.00 82.44 185 LEU A O 1
ATOM 1490 N N . GLU A 1 186 ? -16.283 -13.859 9.695 1.00 81.69 186 GLU A N 1
ATOM 1491 C CA . GLU A 1 186 ? -17.248 -13.986 10.787 1.00 81.69 186 GLU A CA 1
ATOM 1492 C C . GLU A 1 186 ? -17.211 -12.765 11.728 1.00 81.69 186 GLU A C 1
ATOM 1494 O O . GLU A 1 186 ? -16.118 -12.349 12.138 1.00 81.69 186 GLU A O 1
ATOM 1499 N N . PRO A 1 187 ? -18.378 -12.220 12.128 1.00 76.12 187 PRO A N 1
ATOM 1500 C CA . PRO A 1 187 ? -18.462 -11.075 13.037 1.00 76.12 187 PRO A CA 1
ATOM 1501 C C . PRO A 1 187 ? -17.788 -11.288 14.399 1.00 76.12 187 PRO A C 1
ATOM 1503 O O . PRO A 1 187 ? -17.314 -10.333 15.006 1.00 76.12 187 PRO A O 1
ATOM 1506 N N . GLU A 1 188 ? -17.707 -12.535 14.870 1.00 78.06 188 GLU A N 1
ATOM 1507 C CA . GLU A 1 188 ? -17.129 -12.913 16.171 1.00 78.06 188 GLU A CA 1
ATOM 1508 C C . GLU A 1 188 ? -15.632 -12.585 16.293 1.00 78.06 188 GLU A C 1
ATOM 1510 O O . GLU A 1 188 ? -15.084 -12.522 17.392 1.00 78.06 188 GLU A O 1
ATOM 1515 N N . ARG A 1 189 ? -14.959 -12.322 15.165 1.00 78.81 189 ARG A N 1
ATOM 1516 C CA . ARG A 1 189 ? -13.560 -11.870 15.132 1.00 78.81 189 ARG A CA 1
ATOM 1517 C C . ARG A 1 189 ? -13.381 -10.441 15.650 1.00 78.81 189 ARG A C 1
ATOM 1519 O O . ARG A 1 189 ? -12.249 -10.050 15.937 1.00 78.81 189 ARG A O 1
ATOM 1526 N N . TRP A 1 190 ? -14.461 -9.667 15.758 1.00 81.06 190 TRP A N 1
ATOM 1527 C CA . TRP A 1 190 ? -14.429 -8.259 16.140 1.00 81.06 190 TRP A CA 1
ATOM 1528 C C . TRP A 1 190 ? -14.859 -8.092 17.599 1.00 81.06 190 TRP A C 1
ATOM 1530 O O . TRP A 1 190 ? -16.027 -8.241 17.946 1.00 81.06 190 TRP A O 1
ATOM 1540 N N . LEU A 1 191 ? -13.905 -7.754 18.466 1.00 79.38 191 LEU A N 1
ATOM 1541 C CA . LEU A 1 191 ? -14.189 -7.449 19.867 1.00 79.38 191 LEU A CA 1
ATOM 1542 C C . LEU A 1 191 ? -14.629 -5.987 19.991 1.00 79.38 191 LEU A C 1
ATOM 1544 O O . LEU A 1 191 ? -13.844 -5.073 19.743 1.00 79.38 191 LEU A O 1
ATOM 1548 N N . THR A 1 192 ? -15.880 -5.759 20.386 1.00 78.38 192 THR A N 1
ATOM 1549 C CA . THR A 1 192 ? -16.408 -4.413 20.641 1.00 78.38 192 THR A CA 1
ATOM 1550 C C . THR A 1 192 ? -16.426 -4.120 22.135 1.00 78.38 192 THR A C 1
ATOM 1552 O O . THR A 1 192 ? -17.140 -4.785 22.885 1.00 78.38 192 THR A O 1
ATOM 1555 N N . GLN A 1 193 ? -15.702 -3.088 22.566 1.00 78.88 193 GLN A N 1
ATOM 1556 C CA . GLN A 1 193 ? -15.773 -2.562 23.929 1.00 78.88 193 GLN A CA 1
ATOM 1557 C C . GLN A 1 193 ? -16.317 -1.131 23.897 1.00 78.88 193 GLN A C 1
ATOM 1559 O O . GLN A 1 193 ? -15.883 -0.314 23.085 1.00 78.88 193 GLN A O 1
ATOM 1564 N N . LYS A 1 194 ? -17.266 -0.813 24.785 1.00 70.06 194 LYS A N 1
ATOM 1565 C CA . LYS A 1 194 ? -17.633 0.580 25.060 1.00 70.06 194 LYS A CA 1
ATOM 1566 C C . LYS A 1 194 ? -16.624 1.148 26.051 1.00 70.06 194 LYS A C 1
ATOM 1568 O O . LYS A 1 194 ? -16.443 0.578 27.127 1.00 70.06 194 LYS A O 1
ATOM 1573 N N . LEU A 1 195 ? -15.960 2.241 25.680 1.00 61.59 195 LEU A N 1
ATOM 1574 C CA . LEU A 1 195 ? -15.146 2.989 26.633 1.00 61.59 195 LEU A CA 1
ATOM 1575 C C . LEU A 1 195 ? -16.078 3.589 27.699 1.00 61.59 195 LEU A C 1
ATOM 1577 O O . LEU A 1 195 ? -17.161 4.065 27.338 1.00 61.59 195 LEU A O 1
ATOM 1581 N N . PRO A 1 196 ? -15.710 3.533 28.991 1.00 55.72 196 PRO A N 1
ATOM 1582 C CA . PRO A 1 196 ? -16.434 4.274 30.014 1.00 55.72 196 PRO A CA 1
ATOM 1583 C C . PRO A 1 196 ? -16.410 5.765 29.655 1.00 55.72 196 PRO A C 1
ATOM 1585 O O . PRO A 1 196 ? -15.393 6.263 29.165 1.00 55.72 196 PRO A O 1
ATOM 1588 N N . ALA A 1 197 ? -17.562 6.415 29.828 1.00 50.53 197 ALA A N 1
ATOM 1589 C CA . ALA A 1 197 ? -17.760 7.835 29.545 1.00 50.53 197 ALA A CA 1
ATOM 1590 C C . ALA A 1 197 ? -16.877 8.732 30.422 1.00 50.53 197 ALA A C 1
ATOM 1592 O O . ALA A 1 197 ? -16.619 8.343 31.585 1.00 50.53 197 ALA A O 1
#

pLDDT: mean 80.02, std 15.19, range [38.06, 96.25]